Protein AF-A0A351CBN5-F1 (afdb_monomer)

Mean predicted aligned error: 6.29 Å

Radius of gyration: 19.73 Å; Cα contacts (8 Å, |Δi|>4): 113; chains: 1; bounding box: 43×35×58 Å

Solvent-accessible surface area (backbone atoms only — not comparable to full-atom values): 10167 Å² total; per-residue (Å²): 125,79,79,81,79,50,76,64,53,50,52,46,44,42,63,70,46,48,61,46,40,46,62,59,42,45,50,39,29,22,48,43,27,25,54,50,36,37,72,76,47,45,80,81,26,72,77,47,38,57,66,49,44,49,50,52,35,51,54,52,31,54,54,23,53,68,73,64,49,70,89,62,74,55,48,30,69,60,53,50,48,44,42,75,76,66,44,88,57,70,61,58,60,51,52,54,50,48,50,52,49,49,39,43,69,78,42,45,84,54,33,55,60,64,59,64,68,54,58,67,67,58,56,51,52,50,48,52,50,52,52,48,60,60,56,54,55,61,74,74,49,88,44,74,68,56,45,50,36,54,52,49,23,51,53,38,29,76,76,68,38,58,43,60,11,50,56,51,30,52,54,52,48,52,53,67,67,36,86,89,53,89,122

Structure (mmCIF, N/CA/C/O backbone):
data_AF-A0A351CBN5-F1
#
_entry.id   AF-A0A351CBN5-F1
#
loop_
_atom_site.group_PDB
_atom_site.id
_atom_site.type_symbol
_atom_site.label_atom_id
_atom_site.label_alt_id
_atom_site.label_comp_id
_atom_site.label_asym_id
_atom_site.label_entity_id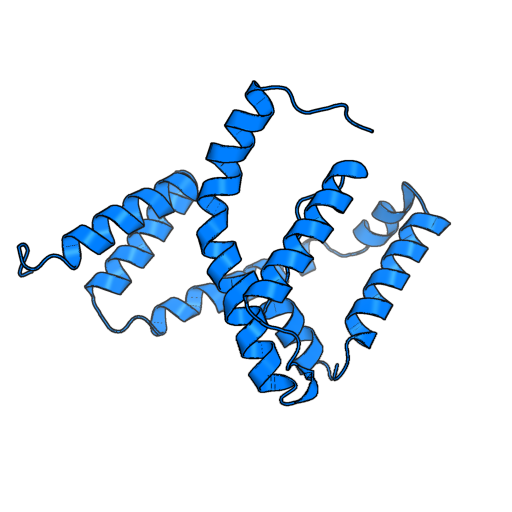
_atom_site.label_seq_id
_atom_site.pdbx_PDB_ins_code
_atom_site.Cartn_x
_atom_site.Cartn_y
_atom_site.Cartn_z
_atom_site.occupancy
_atom_site.B_iso_or_equiv
_atom_site.auth_seq_id
_atom_site.auth_comp_id
_atom_site.auth_asym_id
_atom_site.auth_atom_id
_atom_site.pdbx_PDB_model_num
ATOM 1 N N . PRO A 1 1 ? 20.581 -11.612 -4.998 1.00 57.03 1 PRO A N 1
ATOM 2 C CA . PRO A 1 1 ? 21.282 -10.508 -5.708 1.00 57.03 1 PRO A CA 1
ATOM 3 C C . PRO A 1 1 ? 21.856 -9.390 -4.810 1.00 57.03 1 PRO A C 1
ATOM 5 O O . PRO A 1 1 ? 22.691 -8.644 -5.300 1.00 57.03 1 PRO A O 1
ATOM 8 N N . PHE A 1 2 ? 21.485 -9.290 -3.522 1.00 72.50 2 PHE A N 1
ATOM 9 C CA . PHE A 1 2 ? 21.955 -8.205 -2.633 1.00 72.50 2 PHE A CA 1
ATOM 10 C C . PHE A 1 2 ? 22.553 -8.681 -1.291 1.00 72.50 2 PHE A C 1
ATOM 12 O O . PHE A 1 2 ? 22.773 -7.878 -0.394 1.00 72.50 2 PHE A O 1
ATOM 19 N N . GLY A 1 3 ? 22.840 -9.982 -1.153 1.00 81.38 3 GLY A N 1
ATOM 20 C CA . GLY A 1 3 ? 23.253 -10.582 0.123 1.00 81.38 3 GLY A CA 1
ATOM 21 C C . GLY A 1 3 ? 22.091 -10.751 1.110 1.00 81.38 3 GLY A C 1
ATOM 22 O O . GLY A 1 3 ? 20.942 -10.453 0.785 1.00 81.38 3 GLY A O 1
ATOM 23 N N . LEU A 1 4 ? 22.387 -11.285 2.297 1.00 85.50 4 LEU A N 1
ATOM 24 C CA . LEU A 1 4 ? 21.437 -11.317 3.411 1.00 85.50 4 LEU A CA 1
ATOM 25 C C . LEU A 1 4 ? 21.556 -10.021 4.226 1.00 85.50 4 LEU A C 1
ATOM 27 O O . LEU A 1 4 ? 22.675 -9.528 4.388 1.00 85.50 4 LEU A O 1
ATOM 31 N N . PRO A 1 5 ? 20.438 -9.482 4.748 1.00 85.69 5 PRO A N 1
ATOM 32 C CA . PRO A 1 5 ? 20.469 -8.288 5.583 1.00 85.69 5 PRO A CA 1
ATOM 33 C C . PRO A 1 5 ? 21.308 -8.535 6.838 1.00 85.69 5 PRO A C 1
ATOM 35 O O . PRO A 1 5 ? 21.261 -9.615 7.434 1.00 85.69 5 PRO A O 1
ATOM 38 N N . THR A 1 6 ? 22.062 -7.522 7.259 1.00 91.44 6 THR A N 1
ATOM 39 C CA . THR A 1 6 ? 22.768 -7.568 8.541 1.00 91.44 6 THR A CA 1
ATOM 40 C C . THR A 1 6 ? 21.773 -7.468 9.702 1.00 91.44 6 THR A C 1
ATOM 42 O O . THR A 1 6 ? 20.620 -7.062 9.533 1.00 91.44 6 THR A O 1
ATOM 45 N N . GLY A 1 7 ? 22.207 -7.799 10.923 1.00 91.75 7 GLY A N 1
ATOM 46 C CA . GLY A 1 7 ? 21.360 -7.627 12.113 1.00 91.75 7 GLY A CA 1
ATOM 47 C C . GLY A 1 7 ? 20.906 -6.174 12.324 1.00 91.75 7 GLY A C 1
ATOM 48 O O . GLY A 1 7 ? 19.793 -5.935 12.800 1.00 91.75 7 GLY A O 1
ATOM 49 N N . ALA A 1 8 ? 21.731 -5.204 11.917 1.00 90.25 8 ALA A N 1
ATOM 50 C CA . ALA A 1 8 ? 21.386 -3.787 11.954 1.00 90.25 8 ALA A CA 1
ATOM 51 C C . ALA A 1 8 ? 20.277 -3.450 10.944 1.00 90.25 8 ALA A C 1
ATOM 53 O O . ALA A 1 8 ? 19.294 -2.814 11.323 1.00 90.25 8 ALA A O 1
ATOM 54 N N . ASP A 1 9 ? 20.386 -3.947 9.707 1.00 89.12 9 ASP A N 1
ATOM 55 C CA . ASP A 1 9 ? 19.366 -3.747 8.667 1.00 89.12 9 ASP A CA 1
ATOM 56 C C . ASP A 1 9 ? 18.022 -4.340 9.089 1.00 89.12 9 ASP A C 1
ATOM 58 O O . ASP A 1 9 ? 16.979 -3.705 8.936 1.00 89.12 9 ASP A O 1
ATOM 62 N N . PHE A 1 10 ? 18.044 -5.542 9.674 1.00 88.44 10 PHE A N 1
ATOM 63 C CA . PHE A 1 10 ? 16.839 -6.204 10.165 1.00 88.44 10 PHE A CA 1
ATOM 64 C C . PHE A 1 10 ? 16.167 -5.403 11.285 1.00 88.44 10 PHE A C 1
ATOM 66 O O . PHE A 1 10 ? 14.958 -5.174 11.249 1.00 88.44 10 PHE A O 1
ATOM 73 N N . THR A 1 11 ? 16.953 -4.937 12.259 1.00 89.00 11 THR A N 1
ATOM 74 C CA . THR A 1 11 ? 16.445 -4.139 13.383 1.00 89.00 11 THR A CA 1
ATOM 75 C C . THR A 1 11 ? 15.847 -2.826 12.885 1.00 89.00 11 THR A C 1
ATOM 77 O O . THR A 1 11 ? 14.725 -2.475 13.249 1.00 89.00 11 THR A O 1
ATOM 80 N N . PHE A 1 12 ? 16.555 -2.124 11.999 1.00 88.38 12 PHE A N 1
ATOM 81 C CA . PHE A 1 12 ? 16.064 -0.885 11.410 1.00 88.38 12 PHE A CA 1
ATOM 82 C C . PHE A 1 12 ? 14.775 -1.109 10.613 1.00 88.38 12 PHE A C 1
ATOM 84 O O . PHE A 1 12 ? 13.779 -0.441 10.876 1.00 88.38 12 PHE A O 1
ATOM 91 N N . ALA A 1 13 ? 14.747 -2.079 9.694 1.00 87.62 13 ALA A N 1
ATOM 92 C CA . ALA A 1 13 ? 13.565 -2.368 8.886 1.00 87.62 13 ALA A CA 1
ATOM 93 C C . ALA A 1 13 ? 12.357 -2.762 9.750 1.00 87.62 13 ALA A C 1
ATOM 95 O O . ALA A 1 13 ? 11.234 -2.336 9.477 1.00 87.62 13 ALA A O 1
ATOM 96 N N . PHE A 1 14 ? 12.570 -3.525 10.823 1.00 86.62 14 PHE A N 1
ATOM 97 C CA . PHE A 1 14 ? 11.496 -3.917 11.728 1.00 86.62 14 PHE A CA 1
ATOM 98 C C . PHE A 1 14 ? 10.863 -2.709 12.437 1.00 86.62 14 PHE A C 1
ATOM 100 O O . PHE A 1 14 ? 9.642 -2.535 12.390 1.00 86.62 14 PHE A O 1
ATOM 107 N N . PHE A 1 15 ? 11.678 -1.852 13.058 1.00 84.38 15 PHE A N 1
ATOM 108 C CA . PHE A 1 15 ? 11.175 -0.724 13.847 1.00 84.38 15 PHE A CA 1
ATOM 109 C C . PHE A 1 15 ? 10.756 0.481 13.001 1.00 84.38 15 PHE A C 1
ATOM 111 O O . PHE A 1 15 ? 9.761 1.129 13.322 1.00 84.38 15 PHE A O 1
ATOM 118 N N . ALA A 1 16 ? 11.484 0.782 11.926 1.00 82.81 16 ALA A N 1
ATOM 119 C CA . ALA A 1 16 ? 11.231 1.956 11.097 1.00 82.81 16 ALA A CA 1
ATOM 120 C C . ALA A 1 16 ? 10.180 1.712 10.006 1.00 82.81 16 ALA A C 1
ATOM 122 O O . ALA A 1 16 ? 9.503 2.658 9.610 1.00 82.81 16 ALA A O 1
ATOM 123 N N . LEU A 1 17 ? 10.035 0.472 9.515 1.00 84.00 17 LEU A N 1
ATOM 124 C CA . LEU A 1 17 ? 9.156 0.159 8.380 1.00 84.00 17 LEU A CA 1
ATOM 125 C C . LEU A 1 17 ? 8.037 -0.812 8.758 1.00 84.00 17 LEU A C 1
ATOM 127 O O . LEU A 1 17 ? 6.870 -0.488 8.568 1.00 84.00 17 LEU A O 1
ATOM 131 N N . ALA A 1 18 ? 8.359 -1.984 9.313 1.00 86.56 18 ALA A N 1
ATOM 132 C CA . ALA A 1 18 ? 7.361 -3.033 9.523 1.00 86.56 18 ALA A CA 1
ATOM 133 C C . ALA A 1 18 ? 6.315 -2.635 10.572 1.00 86.56 18 ALA A C 1
ATOM 135 O O . ALA A 1 18 ? 5.124 -2.630 10.263 1.00 86.56 18 ALA A O 1
ATOM 136 N N . LEU A 1 19 ? 6.748 -2.262 11.783 1.00 83.31 19 LEU A N 1
ATOM 137 C CA . LEU A 1 19 ? 5.848 -1.883 12.880 1.00 83.31 19 LEU A CA 1
ATOM 138 C C . LEU A 1 19 ? 4.882 -0.743 12.503 1.00 83.31 19 LEU A C 1
ATOM 140 O O . LEU A 1 19 ? 3.679 -0.911 12.713 1.00 83.31 19 LEU A O 1
ATOM 144 N N . PRO A 1 20 ? 5.342 0.374 11.906 1.00 80.06 20 PRO A N 1
ATOM 145 C CA . PRO A 1 20 ? 4.454 1.463 11.491 1.00 80.06 20 PRO A CA 1
ATOM 146 C C . PRO A 1 20 ? 3.488 1.072 10.373 1.00 80.06 20 PRO A C 1
ATOM 148 O O . PRO A 1 20 ? 2.397 1.625 10.286 1.00 80.06 20 PRO A O 1
ATOM 151 N N . GLN A 1 21 ? 3.873 0.121 9.519 1.00 86.75 21 GLN A N 1
ATOM 152 C CA . GLN A 1 21 ? 3.098 -0.286 8.349 1.00 86.75 21 GLN A CA 1
ATOM 153 C C . GLN A 1 21 ? 2.042 -1.359 8.664 1.00 86.75 21 GLN A C 1
ATOM 155 O O . GLN A 1 21 ? 1.111 -1.542 7.872 1.00 86.75 21 GLN A O 1
ATOM 160 N N . LEU A 1 22 ? 2.130 -2.043 9.815 1.00 86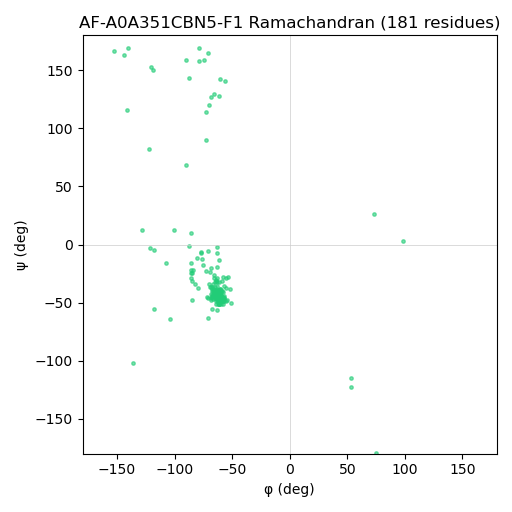.00 22 LEU A N 1
ATOM 161 C CA . LEU A 1 22 ? 1.140 -3.042 10.251 1.00 86.00 22 LEU A CA 1
ATOM 162 C C . LEU A 1 22 ? -0.309 -2.528 10.209 1.00 86.00 22 LEU A C 1
ATOM 164 O O . LEU A 1 22 ? -1.144 -3.198 9.602 1.00 86.00 22 LEU A O 1
ATOM 168 N N . PRO A 1 23 ? -0.648 -1.358 10.780 1.00 82.75 23 PRO A N 1
ATOM 169 C CA . PRO A 1 23 ? -2.031 -0.891 10.864 1.00 82.75 23 PRO A CA 1
ATOM 170 C C . PRO A 1 23 ? -2.594 -0.569 9.483 1.00 82.75 23 PRO A C 1
ATOM 172 O O . PRO A 1 23 ? -3.704 -0.979 9.152 1.00 82.75 23 PRO A O 1
ATOM 175 N N . MET A 1 24 ? -1.795 0.107 8.651 1.00 84.81 24 MET A N 1
ATOM 176 C CA . MET A 1 24 ? -2.167 0.436 7.276 1.00 84.81 24 MET A CA 1
ATOM 177 C C . MET A 1 24 ? -2.376 -0.835 6.445 1.00 84.81 24 MET A C 1
ATOM 179 O O . MET A 1 24 ? -3.348 -0.938 5.701 1.00 84.81 24 MET A O 1
ATOM 183 N N . THR A 1 25 ? -1.493 -1.822 6.600 1.00 91.00 25 THR A N 1
ATOM 184 C CA . THR A 1 25 ? -1.579 -3.096 5.876 1.00 91.00 25 THR A CA 1
ATOM 185 C C . THR A 1 25 ? -2.792 -3.905 6.318 1.00 91.00 25 THR A C 1
ATOM 187 O O . THR A 1 25 ? -3.539 -4.391 5.475 1.00 91.00 25 THR A O 1
ATOM 190 N N . ILE A 1 26 ? -3.046 -4.016 7.622 1.00 91.69 26 ILE A N 1
ATOM 191 C CA . ILE A 1 26 ? -4.218 -4.732 8.136 1.00 91.69 26 ILE A CA 1
ATOM 192 C C . ILE A 1 26 ? -5.504 -4.047 7.660 1.00 91.69 26 ILE A C 1
ATOM 194 O O . ILE A 1 26 ? -6.380 -4.714 7.116 1.00 91.69 26 ILE A O 1
ATOM 198 N N . GLY A 1 27 ? -5.603 -2.724 7.799 1.00 88.94 27 GLY A N 1
ATOM 199 C CA . GLY A 1 27 ? -6.792 -1.975 7.397 1.00 88.94 27 GLY A CA 1
ATOM 200 C C . GLY A 1 27 ? -7.066 -2.052 5.895 1.00 88.94 27 GLY A C 1
ATOM 201 O O . GLY A 1 27 ? -8.137 -2.489 5.485 1.00 88.94 27 GLY A O 1
ATOM 202 N N . ASN A 1 28 ? -6.095 -1.663 5.065 1.00 90.75 28 ASN A N 1
ATOM 203 C CA . ASN A 1 28 ? -6.290 -1.540 3.618 1.00 90.75 28 ASN A CA 1
ATOM 204 C C . ASN A 1 28 ? -6.096 -2.866 2.864 1.00 90.75 28 ASN A C 1
ATOM 206 O O . ASN A 1 28 ? -6.905 -3.230 2.012 1.00 90.75 28 ASN A O 1
ATOM 210 N N . ALA A 1 29 ? -5.012 -3.591 3.147 1.00 92.88 29 ALA A N 1
ATOM 211 C CA . ALA A 1 29 ? -4.627 -4.762 2.362 1.00 92.88 29 ALA A CA 1
ATOM 212 C C . ALA A 1 29 ? -5.315 -6.051 2.822 1.00 92.88 29 ALA A C 1
ATOM 214 O O . ALA A 1 29 ? -5.443 -6.970 2.018 1.00 92.88 29 ALA A O 1
ATOM 215 N N . VAL A 1 30 ? -5.746 -6.138 4.087 1.00 95.69 30 VAL A N 1
ATOM 216 C CA . VAL A 1 30 ? -6.394 -7.342 4.635 1.00 95.69 30 VAL A CA 1
ATOM 217 C C . VAL A 1 30 ? -7.901 -7.155 4.771 1.00 95.69 30 VAL A C 1
ATOM 219 O O . VAL A 1 30 ? -8.641 -7.852 4.084 1.00 95.69 30 VAL A O 1
ATOM 222 N N . ILE A 1 31 ? -8.351 -6.232 5.627 1.00 94.50 31 ILE A N 1
ATOM 223 C CA . ILE A 1 31 ? -9.774 -6.064 5.958 1.00 94.50 31 ILE A CA 1
ATOM 224 C C . ILE A 1 31 ? -10.524 -5.475 4.765 1.00 94.50 31 ILE A C 1
ATOM 226 O O . ILE A 1 31 ? -11.336 -6.167 4.158 1.00 94.50 31 ILE A O 1
ATOM 230 N N . ALA A 1 32 ? -10.184 -4.248 4.354 1.00 93.06 32 ALA A N 1
ATOM 231 C CA . ALA A 1 32 ? -10.888 -3.570 3.267 1.00 93.06 32 ALA A CA 1
ATOM 232 C C . ALA A 1 32 ? -10.819 -4.359 1.955 1.00 93.06 32 ALA A C 1
ATOM 234 O O . ALA A 1 32 ? -11.805 -4.446 1.235 1.00 93.06 32 ALA A O 1
ATOM 235 N N . ASN A 1 33 ? -9.677 -4.978 1.643 1.00 94.94 33 ASN A N 1
ATOM 236 C CA . ASN A 1 33 ? -9.546 -5.763 0.420 1.00 94.94 33 ASN A CA 1
ATOM 237 C C . ASN A 1 33 ? -10.436 -7.019 0.424 1.00 94.94 33 ASN A C 1
ATOM 239 O O . ASN A 1 33 ? -11.026 -7.342 -0.607 1.00 94.94 33 ASN A O 1
ATOM 243 N N . ALA A 1 34 ? -10.532 -7.731 1.551 1.00 95.56 34 ALA A N 1
ATOM 244 C CA . ALA A 1 34 ? -11.392 -8.908 1.663 1.00 95.56 34 ALA A CA 1
ATOM 245 C C . ALA A 1 34 ? -12.878 -8.525 1.663 1.00 95.56 34 ALA A C 1
ATOM 247 O O . ALA A 1 34 ? -13.647 -9.094 0.890 1.00 95.56 34 ALA A O 1
ATOM 248 N N . ASP A 1 35 ? -13.260 -7.513 2.441 1.00 95.06 35 ASP A N 1
ATOM 249 C CA . ASP A 1 35 ? -14.645 -7.042 2.525 1.00 95.06 35 ASP A CA 1
ATOM 250 C C . ASP A 1 35 ? -15.133 -6.526 1.168 1.00 95.06 35 ASP A C 1
ATOM 252 O O . ASP A 1 35 ? -16.187 -6.933 0.684 1.00 95.06 35 ASP A O 1
ATOM 256 N N . LEU A 1 36 ? -14.313 -5.721 0.487 1.00 93.69 36 LEU A N 1
ATOM 257 C CA . LEU A 1 36 ? -14.639 -5.201 -0.836 1.00 93.69 36 LEU A CA 1
ATOM 258 C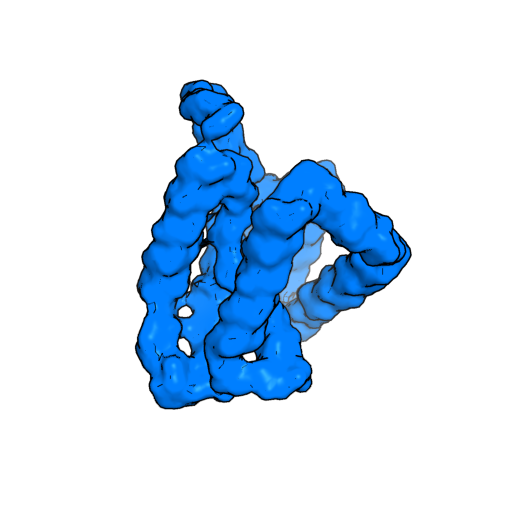 C . LEU A 1 36 ? -14.699 -6.310 -1.892 1.00 93.69 36 LEU A C 1
ATOM 260 O O . LEU A 1 36 ? -15.516 -6.264 -2.810 1.00 93.69 36 LEU A O 1
ATOM 264 N N . SER A 1 37 ? -13.865 -7.345 -1.755 1.00 94.75 37 SER A N 1
ATOM 265 C CA . SER A 1 37 ? -13.956 -8.519 -2.624 1.00 94.75 37 SER A CA 1
ATOM 266 C C . SER A 1 37 ? -15.277 -9.263 -2.416 1.00 94.75 37 SER A C 1
ATOM 268 O O . SER A 1 37 ? -15.878 -9.730 -3.385 1.00 94.75 37 SER A O 1
ATOM 270 N N . HIS A 1 38 ? -15.753 -9.376 -1.176 1.00 95.25 38 HIS A N 1
ATOM 271 C CA . HIS A 1 38 ? -17.060 -9.958 -0.868 1.00 95.25 38 HIS A CA 1
ATOM 272 C C . HIS A 1 38 ? -18.215 -9.116 -1.408 1.00 95.25 38 HIS A C 1
ATOM 274 O O . HIS A 1 38 ? -19.129 -9.672 -2.013 1.00 95.25 38 HIS A O 1
ATOM 280 N N . GLU A 1 39 ? -18.139 -7.795 -1.276 1.00 94.50 39 GLU A N 1
ATOM 281 C CA . GLU A 1 39 ? -19.151 -6.877 -1.799 1.00 94.50 39 GLU A CA 1
ATOM 282 C C . GLU A 1 39 ? -19.249 -6.928 -3.333 1.00 94.50 39 GLU A C 1
ATOM 284 O O . GLU A 1 39 ? -20.341 -7.012 -3.889 1.00 94.50 39 GLU A O 1
ATOM 289 N N . TYR A 1 40 ? -18.113 -6.920 -4.034 1.00 94.00 40 TYR A N 1
ATOM 290 C CA . TYR A 1 40 ? -18.087 -6.810 -5.496 1.00 94.00 40 TYR A CA 1
ATOM 291 C C . TYR A 1 40 ? -18.254 -8.127 -6.252 1.00 94.00 40 TYR A C 1
ATOM 293 O O . TYR A 1 40 ? -18.784 -8.116 -7.368 1.00 94.00 40 TYR A O 1
ATOM 301 N N . PHE A 1 41 ? -17.790 -9.241 -5.680 1.00 94.00 41 PHE A N 1
ATOM 302 C CA . PHE A 1 41 ? -17.756 -10.544 -6.356 1.00 94.00 41 PHE A CA 1
ATOM 303 C C . PHE A 1 41 ? -18.615 -11.619 -5.670 1.00 94.00 41 PHE A C 1
ATOM 305 O O . PHE A 1 41 ? -18.756 -12.716 -6.206 1.00 94.00 41 PHE A O 1
ATOM 312 N N . GLY A 1 42 ? -19.217 -11.330 -4.510 1.00 92.31 42 GLY A N 1
ATOM 313 C CA . GLY A 1 42 ? -20.186 -12.205 -3.848 1.00 92.31 42 GLY A CA 1
ATOM 314 C C . GLY A 1 42 ? -19.683 -13.636 -3.628 1.00 92.31 42 GLY A C 1
ATOM 315 O O . GLY A 1 42 ? -18.747 -13.885 -2.870 1.00 92.31 42 GLY A O 1
ATOM 316 N N . THR A 1 43 ? -20.324 -14.606 -4.283 1.00 90.31 43 THR A N 1
ATOM 317 C CA . THR A 1 43 ? -19.965 -16.028 -4.168 1.00 90.31 43 THR A CA 1
ATOM 318 C C . THR A 1 43 ? -18.585 -16.355 -4.738 1.00 90.31 43 THR A C 1
ATOM 320 O O . THR A 1 43 ? -17.943 -17.292 -4.263 1.00 90.31 43 THR A O 1
ATOM 323 N N . ASP A 1 44 ? -18.087 -15.577 -5.699 1.00 90.25 44 ASP A N 1
ATOM 324 C CA . ASP A 1 44 ? -16.803 -15.848 -6.356 1.00 90.25 44 ASP A CA 1
ATOM 325 C C . ASP A 1 44 ? -15.602 -15.496 -5.461 1.00 90.25 44 ASP A C 1
ATOM 327 O O . ASP A 1 44 ? -14.489 -15.986 -5.670 1.00 90.25 44 ASP A O 1
ATOM 331 N N . SER A 1 45 ? -15.818 -14.698 -4.412 1.00 92.19 45 SER A N 1
ATOM 332 C CA . SER A 1 45 ? -14.795 -14.275 -3.451 1.00 92.19 45 SER A CA 1
ATOM 333 C C . SER A 1 45 ? -14.811 -15.053 -2.137 1.00 92.19 45 SER A C 1
ATOM 335 O O . SER A 1 45 ? -14.086 -14.695 -1.216 1.00 92.19 45 SER A O 1
ATOM 337 N N . GLN A 1 46 ? -15.528 -16.181 -2.038 1.00 91.44 46 GLN A N 1
ATOM 338 C CA . GLN A 1 46 ? -15.555 -17.019 -0.821 1.00 91.44 46 GLN A CA 1
ATOM 339 C C . GLN A 1 46 ? -14.165 -17.443 -0.312 1.00 91.44 46 GLN A C 1
ATOM 341 O O . GLN A 1 46 ? -13.974 -17.668 0.881 1.00 91.44 46 GLN A O 1
ATOM 346 N N . LYS A 1 47 ? -13.172 -17.544 -1.205 1.00 92.56 47 LYS A N 1
ATOM 347 C CA . LYS A 1 47 ? -11.786 -17.885 -0.843 1.00 92.56 47 LYS A CA 1
ATOM 348 C C . LYS A 1 47 ? -10.988 -16.694 -0.296 1.00 92.56 47 LYS A C 1
ATOM 350 O O . LYS A 1 47 ? -9.888 -16.904 0.216 1.00 92.56 47 LYS A O 1
ATOM 355 N N . VAL A 1 48 ? -11.495 -15.466 -0.408 1.00 93.81 48 VAL A N 1
ATOM 356 C CA . VAL A 1 48 ? -10.828 -14.211 -0.021 1.00 93.81 48 VAL A CA 1
ATOM 357 C C . VAL A 1 48 ? -11.158 -13.874 1.435 1.00 93.81 48 VAL A C 1
ATOM 359 O O . VAL A 1 48 ? -11.847 -12.918 1.747 1.00 93.81 48 VAL A O 1
ATOM 362 N N . THR A 1 49 ? -10.647 -14.689 2.350 1.00 95.94 49 THR A N 1
ATOM 363 C CA . THR A 1 49 ? -10.778 -14.474 3.798 1.00 95.94 49 THR A CA 1
ATOM 364 C C . THR A 1 49 ? -9.613 -13.641 4.326 1.00 95.94 49 THR A C 1
ATOM 366 O O . THR A 1 49 ? -8.521 -13.667 3.754 1.00 95.94 49 THR A O 1
ATOM 369 N N . TYR A 1 50 ? -9.769 -12.995 5.484 1.00 96.12 50 TYR A N 1
ATOM 370 C CA . TYR A 1 50 ? -8.663 -12.268 6.130 1.00 96.12 50 TYR A CA 1
ATOM 371 C C . TYR A 1 50 ? -7.403 -13.135 6.292 1.00 96.12 50 TYR A C 1
ATOM 373 O O . TYR A 1 50 ? -6.279 -12.680 6.059 1.00 96.12 50 TYR A O 1
ATOM 381 N N . ARG A 1 51 ? -7.582 -14.423 6.619 1.00 96.50 51 ARG A N 1
ATOM 382 C CA . ARG A 1 51 ? -6.479 -15.380 6.759 1.00 96.50 51 ARG A CA 1
ATOM 383 C C . ARG A 1 51 ? -5.808 -15.682 5.422 1.00 96.50 51 ARG A C 1
ATOM 385 O O . ARG A 1 51 ? -4.582 -15.652 5.350 1.00 96.50 51 ARG A O 1
ATOM 392 N N . SER A 1 52 ? -6.572 -15.977 4.372 1.00 96.06 52 SER A N 1
ATOM 393 C CA . SER A 1 52 ? -5.998 -16.318 3.064 1.00 96.06 52 SER A CA 1
ATOM 394 C C . SER A 1 52 ? -5.323 -15.116 2.397 1.00 96.06 52 SER A C 1
ATOM 396 O O . SER A 1 52 ? -4.251 -15.275 1.812 1.00 96.06 52 SER A O 1
ATOM 398 N N . VAL A 1 53 ? -5.868 -13.906 2.552 1.00 95.88 53 VAL A N 1
ATOM 399 C CA . VAL A 1 53 ? -5.233 -12.660 2.085 1.00 95.88 53 VAL A CA 1
ATOM 400 C C . VAL A 1 53 ? -3.913 -12.408 2.820 1.00 95.88 53 VAL A C 1
ATOM 402 O O . VAL A 1 53 ? -2.901 -12.104 2.190 1.00 95.88 53 VAL A O 1
ATOM 405 N N . THR A 1 54 ? -3.874 -12.624 4.137 1.00 95.81 54 THR A N 1
ATOM 406 C CA . THR A 1 54 ? -2.635 -12.476 4.920 1.00 95.81 54 THR A CA 1
ATOM 407 C C . THR A 1 54 ? -1.576 -13.507 4.516 1.00 95.81 54 THR A C 1
ATOM 409 O O . THR A 1 54 ? -0.422 -13.149 4.290 1.00 95.81 54 THR A O 1
ATOM 412 N N . ILE A 1 55 ? -1.960 -14.782 4.377 1.00 96.56 55 ILE A N 1
ATOM 413 C CA . ILE A 1 55 ? -1.035 -15.859 3.985 1.00 96.56 55 ILE A CA 1
ATOM 414 C C . ILE A 1 55 ? -0.501 -15.633 2.567 1.00 96.56 55 ILE A C 1
ATOM 416 O O . ILE A 1 55 ? 0.703 -15.733 2.347 1.00 96.56 55 ILE A O 1
ATOM 420 N N . SER A 1 56 ? -1.369 -15.308 1.607 1.00 95.75 56 SER A N 1
ATOM 421 C CA . SER A 1 56 ? -0.949 -15.058 0.221 1.00 95.75 56 SER A CA 1
ATOM 422 C C . SER A 1 56 ? 0.019 -13.879 0.123 1.00 95.75 56 SER A C 1
ATOM 424 O O . SER A 1 56 ? 1.036 -13.978 -0.559 1.00 95.75 56 SER A O 1
ATOM 426 N N . MET A 1 57 ? -0.231 -12.800 0.868 1.00 95.25 57 MET A N 1
ATOM 427 C CA . MET A 1 57 ? 0.676 -11.658 0.948 1.00 95.25 57 MET A CA 1
ATOM 428 C C . MET A 1 57 ? 2.017 -12.025 1.599 1.00 95.25 57 MET A C 1
ATOM 430 O O . MET A 1 57 ? 3.061 -11.604 1.105 1.00 95.25 57 MET A O 1
ATOM 434 N N . ALA A 1 58 ? 2.019 -12.829 2.667 1.00 94.88 58 ALA A N 1
ATOM 435 C CA . ALA A 1 58 ? 3.254 -13.296 3.297 1.00 94.88 58 ALA A CA 1
ATOM 436 C C . ALA A 1 58 ? 4.103 -14.137 2.329 1.00 94.88 58 ALA A C 1
ATOM 438 O O . ALA A 1 58 ? 5.303 -13.900 2.195 1.00 94.88 58 ALA A O 1
ATOM 439 N N . LEU A 1 59 ? 3.473 -15.063 1.597 1.00 96.88 59 LEU A N 1
ATOM 440 C CA . LEU A 1 59 ? 4.143 -15.870 0.574 1.00 96.88 59 LEU A CA 1
ATOM 441 C C . LEU A 1 59 ? 4.698 -15.000 -0.562 1.00 96.88 59 LEU A C 1
ATOM 443 O O . LEU A 1 59 ? 5.850 -15.173 -0.956 1.00 96.88 59 LEU A O 1
ATOM 447 N N . ALA A 1 60 ? 3.921 -14.031 -1.052 1.00 95.12 60 ALA A N 1
ATOM 448 C CA . ALA A 1 60 ? 4.363 -13.111 -2.098 1.00 95.12 60 ALA A CA 1
ATOM 449 C C . ALA A 1 60 ? 5.564 -12.257 -1.656 1.00 95.12 60 ALA A C 1
ATOM 451 O O . ALA A 1 60 ? 6.504 -12.076 -2.426 1.00 95.12 60 ALA A O 1
ATOM 452 N N . ASN A 1 61 ? 5.577 -11.777 -0.409 1.00 94.69 61 ASN A N 1
ATOM 453 C CA . ASN A 1 61 ? 6.708 -11.020 0.132 1.00 94.69 61 ASN A CA 1
ATOM 454 C C . ASN A 1 61 ? 7.951 -11.886 0.343 1.00 94.69 61 ASN A C 1
ATOM 456 O O . ASN A 1 61 ? 9.055 -11.415 0.085 1.00 94.69 61 ASN A O 1
ATOM 460 N N . LEU A 1 62 ? 7.793 -13.147 0.759 1.00 94.19 62 LEU A N 1
ATOM 461 C CA . LEU A 1 62 ? 8.918 -14.075 0.876 1.00 94.19 62 LEU A CA 1
ATOM 462 C C . LEU A 1 62 ? 9.567 -14.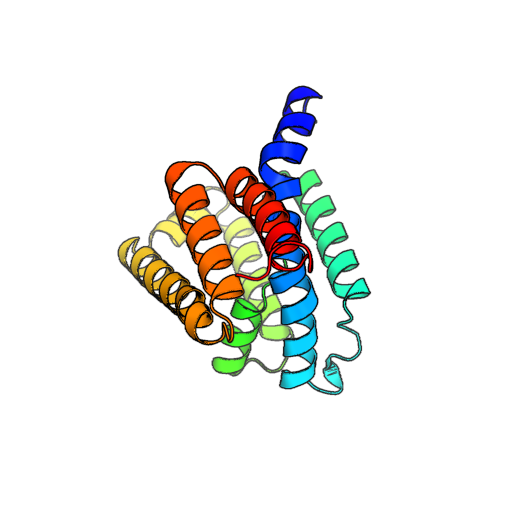326 -0.492 1.00 94.19 62 LEU A C 1
ATOM 464 O O . LEU A 1 62 ? 10.788 -14.282 -0.615 1.00 94.19 62 LEU A O 1
ATOM 468 N N . LEU A 1 63 ? 8.751 -14.530 -1.530 1.00 93.94 63 LEU A N 1
ATOM 469 C CA . LEU A 1 63 ? 9.239 -14.659 -2.903 1.00 93.94 63 LEU A CA 1
ATOM 470 C C . LEU A 1 63 ? 9.909 -13.367 -3.385 1.00 93.94 63 LEU A C 1
ATOM 472 O O . LEU A 1 63 ? 11.003 -13.432 -3.943 1.00 93.94 63 LEU A O 1
ATOM 476 N N . SER A 1 64 ? 9.294 -12.207 -3.122 1.00 93.38 64 SER A N 1
ATOM 477 C CA . SER A 1 64 ? 9.861 -10.893 -3.450 1.00 93.38 64 SER A CA 1
ATOM 478 C C . SER A 1 64 ? 11.238 -10.709 -2.805 1.00 93.38 64 SER A C 1
ATOM 480 O O . SER A 1 64 ? 12.197 -10.365 -3.490 1.00 93.38 64 SER A O 1
ATOM 482 N N . PHE A 1 65 ? 11.385 -11.055 -1.524 1.00 90.62 65 PHE A N 1
ATOM 483 C CA . PHE A 1 65 ? 12.663 -11.009 -0.813 1.00 90.62 65 PHE A CA 1
ATOM 484 C C . PHE A 1 65 ? 13.752 -11.853 -1.496 1.00 90.62 65 PHE A C 1
ATOM 486 O O . PHE A 1 65 ? 14.858 -11.358 -1.716 1.00 90.62 65 PHE A O 1
ATOM 493 N N . VAL A 1 66 ? 13.445 -13.094 -1.897 1.00 90.38 66 VAL A N 1
ATOM 494 C CA . VAL A 1 66 ? 14.417 -13.995 -2.551 1.00 90.38 66 VAL A CA 1
ATOM 495 C C . VAL A 1 66 ? 14.948 -13.405 -3.861 1.00 90.38 66 VAL A C 1
ATOM 497 O O . VAL A 1 66 ? 16.140 -13.520 -4.160 1.00 90.38 66 VAL A O 1
ATOM 500 N N . VAL A 1 67 ? 14.088 -12.736 -4.630 1.00 89.50 67 VAL A N 1
ATOM 501 C CA . VAL A 1 67 ? 14.473 -12.114 -5.908 1.00 89.50 67 VAL A CA 1
ATOM 502 C C . VAL A 1 67 ? 15.014 -10.687 -5.755 1.00 89.50 67 VAL A C 1
ATOM 504 O O . VAL A 1 67 ? 15.444 -10.096 -6.742 1.00 89.50 67 VAL A O 1
ATOM 507 N N . GLY A 1 68 ? 15.059 -10.141 -4.534 1.00 89.06 68 GLY A N 1
ATOM 508 C CA . GLY A 1 68 ? 15.478 -8.759 -4.266 1.00 89.06 68 GLY A CA 1
ATOM 509 C C . GLY A 1 68 ? 14.445 -7.705 -4.679 1.00 89.06 68 GLY A C 1
ATOM 510 O O . GLY A 1 68 ? 14.815 -6.582 -5.009 1.00 89.06 68 GLY A O 1
ATOM 511 N N . GLY A 1 69 ? 13.166 -8.078 -4.716 1.00 89.06 69 GLY A N 1
ATOM 512 C CA . GLY A 1 69 ? 12.044 -7.186 -4.980 1.00 89.06 69 GLY A CA 1
ATOM 513 C C . GLY A 1 69 ? 11.638 -6.352 -3.762 1.00 89.06 69 GLY A C 1
ATOM 514 O O . GLY A 1 69 ? 12.069 -6.582 -2.632 1.00 89.06 69 GLY A O 1
ATOM 515 N N . MET A 1 70 ? 10.781 -5.359 -4.005 1.00 90.56 70 MET A N 1
ATOM 516 C CA . MET A 1 70 ? 10.224 -4.502 -2.955 1.00 90.56 70 MET A CA 1
ATOM 517 C C . MET A 1 70 ? 9.080 -5.208 -2.204 1.00 90.56 70 MET A C 1
ATOM 519 O O . MET A 1 70 ? 8.468 -6.130 -2.755 1.00 90.56 70 MET A O 1
ATOM 523 N N . PRO A 1 71 ? 8.758 -4.790 -0.966 1.00 89.69 71 PRO A N 1
ATOM 524 C CA . PRO A 1 71 ? 7.589 -5.286 -0.250 1.00 89.69 71 PRO A CA 1
ATOM 525 C C . PRO A 1 71 ? 6.294 -5.069 -1.040 1.00 89.69 71 PRO A C 1
ATOM 527 O O . PRO A 1 71 ? 6.101 -4.029 -1.669 1.00 89.69 71 PRO A O 1
ATOM 530 N N . LEU A 1 72 ? 5.404 -6.058 -0.992 1.00 92.00 72 LEU A N 1
ATOM 531 C CA . LEU A 1 72 ? 4.156 -6.101 -1.749 1.00 92.00 72 LEU A CA 1
ATOM 532 C C . LEU A 1 72 ? 2.957 -6.204 -0.805 1.00 92.00 72 LEU A C 1
ATOM 534 O O . LEU A 1 72 ? 3.038 -6.785 0.276 1.00 92.00 72 LEU A O 1
ATOM 538 N N . CYS A 1 73 ? 1.808 -5.704 -1.236 1.00 94.50 73 CYS A N 1
ATOM 539 C CA . CYS A 1 73 ? 0.547 -5.882 -0.531 1.00 94.50 73 CYS A CA 1
ATOM 540 C C . CYS A 1 73 ? -0.605 -6.040 -1.523 1.00 94.50 73 CYS A C 1
ATOM 542 O O . CYS A 1 73 ? -0.484 -5.715 -2.705 1.00 94.50 73 CYS A O 1
ATOM 544 N N . HIS A 1 74 ? -1.731 -6.549 -1.032 1.00 92.00 74 HIS A N 1
ATOM 545 C CA . HIS A 1 74 ? -2.998 -6.355 -1.727 1.00 92.00 74 HIS A CA 1
ATOM 546 C C . HIS A 1 74 ? -3.469 -4.912 -1.510 1.00 92.00 74 HIS A C 1
ATOM 548 O O . HIS A 1 74 ? -3.057 -4.253 -0.557 1.00 92.00 74 HIS A O 1
ATOM 554 N N . GLY A 1 75 ? -4.343 -4.408 -2.375 1.00 87.19 75 GLY A N 1
ATOM 555 C CA . GLY A 1 75 ? -4.844 -3.044 -2.251 1.00 87.19 75 GLY A CA 1
ATOM 556 C C . GLY A 1 75 ? -6.315 -2.960 -2.605 1.00 87.19 75 GLY A C 1
ATOM 557 O O . GLY A 1 75 ? -6.669 -3.141 -3.771 1.00 87.19 75 GLY A O 1
ATOM 558 N N . ALA A 1 76 ? -7.147 -2.601 -1.623 1.00 90.00 76 ALA A N 1
ATOM 559 C CA . ALA A 1 76 ? -8.579 -2.404 -1.830 1.00 90.00 76 ALA A CA 1
ATOM 560 C C . ALA A 1 76 ? -8.852 -1.340 -2.904 1.00 90.00 76 ALA A C 1
ATOM 562 O O . ALA A 1 76 ? -9.680 -1.548 -3.783 1.00 90.00 76 ALA A O 1
ATOM 563 N N . GLY A 1 77 ? -8.092 -0.237 -2.909 1.00 87.69 77 GLY A N 1
ATOM 564 C CA . GLY A 1 77 ? -8.224 0.815 -3.925 1.00 87.69 77 GLY A CA 1
ATOM 565 C C . GLY A 1 77 ? -7.911 0.343 -5.351 1.00 87.69 77 GLY A C 1
ATOM 566 O O . GLY A 1 77 ? -8.619 0.704 -6.288 1.00 87.69 77 GLY A O 1
ATOM 567 N N . GLY A 1 78 ? -6.896 -0.512 -5.523 1.00 88.88 78 GLY A N 1
ATOM 568 C CA . GLY A 1 78 ? -6.572 -1.105 -6.826 1.00 88.88 78 GLY A CA 1
ATOM 569 C C . GLY A 1 78 ? -7.673 -2.051 -7.305 1.00 88.88 78 GLY A C 1
ATOM 570 O O . GLY A 1 78 ? -8.121 -1.958 -8.447 1.00 88.88 78 GLY A O 1
ATOM 571 N N . LEU A 1 79 ? -8.172 -2.905 -6.406 1.00 91.56 79 LEU A N 1
ATOM 572 C CA . LEU A 1 79 ? -9.320 -3.774 -6.666 1.00 91.56 79 LEU A CA 1
ATOM 573 C C . LEU A 1 79 ? -10.564 -2.959 -7.058 1.00 91.56 79 LEU A C 1
ATOM 575 O O . LEU A 1 79 ? -11.206 -3.270 -8.063 1.00 91.56 79 LEU A O 1
ATOM 579 N N . ALA A 1 80 ? -10.852 -1.877 -6.330 1.00 90.75 80 ALA A N 1
ATOM 580 C CA . ALA A 1 80 ? -11.952 -0.966 -6.625 1.00 90.75 80 ALA A CA 1
ATOM 581 C C . ALA A 1 80 ? -11.820 -0.312 -7.997 1.00 90.75 80 ALA A C 1
ATOM 583 O O . ALA A 1 80 ? -12.784 -0.280 -8.762 1.00 90.75 80 ALA A O 1
ATOM 584 N N . ALA A 1 81 ? -10.624 0.170 -8.336 1.00 89.94 81 ALA A N 1
ATOM 585 C CA . ALA A 1 81 ? -10.354 0.774 -9.631 1.00 89.94 81 ALA A CA 1
ATOM 586 C C . ALA A 1 81 ? -10.576 -0.237 -10.764 1.00 89.94 81 ALA A C 1
ATOM 588 O O . ALA A 1 81 ? -11.349 0.037 -11.683 1.00 89.94 81 ALA A O 1
ATOM 589 N N . HIS A 1 82 ? -9.979 -1.431 -10.678 1.00 92.75 82 HIS A N 1
ATOM 590 C CA . HIS A 1 82 ? -10.174 -2.478 -11.683 1.00 92.75 82 HIS A CA 1
ATOM 591 C C . HIS A 1 82 ? -11.655 -2.834 -11.844 1.00 92.75 82 HIS A C 1
ATOM 593 O O . HIS A 1 82 ? -12.151 -2.896 -12.971 1.00 92.75 82 HIS A O 1
ATOM 599 N N . TYR A 1 83 ? -12.386 -2.989 -10.738 1.00 92.44 83 TYR A N 1
ATOM 600 C CA . TYR A 1 83 ? -13.821 -3.251 -10.782 1.00 92.44 83 TYR A CA 1
ATOM 601 C C . TYR A 1 83 ? -14.602 -2.099 -11.434 1.00 92.44 83 TYR A C 1
ATOM 603 O O . TYR A 1 83 ? -15.460 -2.331 -12.293 1.00 92.44 83 TYR A O 1
ATOM 611 N N . ARG A 1 84 ? -14.279 -0.844 -11.100 1.00 89.94 84 ARG A N 1
ATOM 612 C CA . ARG A 1 84 ? -14.916 0.352 -11.671 1.00 89.94 84 ARG A CA 1
ATOM 613 C C . ARG A 1 84 ? -14.690 0.486 -13.178 1.00 89.94 84 ARG A C 1
ATOM 615 O O . ARG A 1 84 ? -15.586 0.979 -13.867 1.00 89.94 84 ARG A O 1
ATOM 622 N N . PHE A 1 85 ? -13.542 0.020 -13.671 1.00 92.69 85 PHE A N 1
ATOM 623 C CA . PHE A 1 85 ? -13.194 -0.058 -15.094 1.00 92.69 85 PHE A CA 1
ATOM 624 C C . PHE A 1 85 ? -13.686 -1.341 -15.789 1.00 92.69 85 PHE A C 1
ATOM 626 O O . PHE A 1 85 ? -13.348 -1.582 -16.943 1.00 92.69 85 PHE A O 1
ATOM 633 N N . GLY A 1 86 ? -14.523 -2.147 -15.126 1.00 92.88 86 GLY A N 1
ATOM 634 C CA . GLY A 1 86 ? -15.221 -3.278 -15.745 1.00 92.88 86 GLY A CA 1
ATOM 635 C C . GLY A 1 86 ? -14.577 -4.647 -15.524 1.00 92.88 86 GLY A C 1
ATOM 636 O O . GLY A 1 86 ? -15.104 -5.640 -16.022 1.00 92.88 86 GLY A O 1
ATOM 637 N N . ALA A 1 87 ? -13.490 -4.753 -14.753 1.00 93.75 87 ALA A N 1
ATOM 638 C CA . ALA A 1 87 ? -12.943 -6.057 -14.393 1.00 93.75 87 ALA A CA 1
ATOM 639 C C . ALA A 1 87 ? -13.933 -6.825 -13.503 1.00 93.75 87 ALA A C 1
ATOM 641 O O . ALA A 1 87 ? -14.433 -6.306 -12.503 1.00 93.75 87 ALA A O 1
ATOM 642 N N . ARG A 1 88 ? -14.227 -8.074 -13.872 1.00 93.06 88 ARG A N 1
ATOM 643 C CA . ARG A 1 88 ? -15.111 -8.976 -13.109 1.00 93.06 88 ARG A CA 1
ATOM 644 C C . ARG A 1 88 ? -14.430 -10.271 -12.679 1.00 93.06 88 ARG A C 1
ATOM 646 O O . ARG A 1 88 ? -15.019 -11.069 -11.970 1.00 93.06 88 ARG A O 1
ATOM 653 N N . THR A 1 89 ? -13.181 -10.466 -13.085 1.00 90.69 89 THR A N 1
ATOM 654 C CA . THR A 1 89 ? -12.391 -11.657 -12.775 1.00 90.69 89 THR A CA 1
ATOM 655 C C . THR A 1 89 ? -10.945 -11.265 -12.479 1.00 90.69 89 THR A C 1
ATOM 657 O O . THR A 1 89 ? -10.510 -10.147 -12.775 1.00 90.69 89 THR A O 1
ATOM 660 N N . ALA A 1 90 ? -10.160 -12.217 -11.971 1.00 88.81 90 ALA A N 1
ATOM 661 C CA . ALA A 1 90 ? -8.717 -12.057 -11.778 1.00 88.81 90 ALA A CA 1
ATOM 662 C C . ALA A 1 90 ? -7.929 -11.838 -13.090 1.00 88.81 90 ALA A C 1
ATOM 664 O O . ALA A 1 90 ? -6.737 -11.534 -13.041 1.00 88.81 90 ALA A O 1
ATOM 665 N N . GLY A 1 91 ? -8.577 -11.956 -14.258 1.00 92.56 91 GLY A N 1
ATOM 666 C CA . GLY A 1 91 ? -7.949 -11.767 -15.564 1.00 92.56 91 GLY A CA 1
ATOM 667 C C . GLY A 1 91 ? -7.290 -10.397 -15.726 1.00 92.56 91 GLY A C 1
ATOM 668 O O . GLY A 1 91 ? -6.212 -10.322 -16.302 1.00 92.56 91 GLY A O 1
ATOM 669 N N . SER A 1 92 ? -7.867 -9.331 -15.154 1.00 93.25 92 SER A N 1
ATOM 670 C CA . SER A 1 92 ? -7.252 -7.991 -15.172 1.00 93.25 92 SER A CA 1
ATOM 671 C C . SER A 1 92 ? -5.871 -7.993 -14.512 1.00 93.25 92 SER A C 1
ATOM 673 O O . SER A 1 92 ? -4.895 -7.539 -15.105 1.00 93.25 92 SER A O 1
ATOM 675 N N . ASN A 1 93 ? -5.769 -8.576 -13.316 1.00 92.19 93 ASN A N 1
ATOM 676 C CA . ASN A 1 93 ? -4.506 -8.649 -12.581 1.00 92.19 93 ASN A CA 1
ATOM 677 C C . ASN A 1 93 ? -3.491 -9.529 -13.319 1.00 92.19 93 ASN A C 1
ATOM 679 O O . ASN A 1 93 ? -2.312 -9.185 -13.386 1.00 92.19 93 ASN A O 1
ATOM 683 N N . LEU A 1 94 ? -3.951 -10.636 -13.912 1.00 94.62 94 LEU A N 1
ATOM 684 C CA . LEU A 1 94 ? -3.093 -11.528 -14.685 1.00 94.62 94 LEU A CA 1
ATOM 685 C C . LEU A 1 94 ? -2.551 -10.843 -15.947 1.00 94.62 94 LEU A C 1
ATOM 687 O O . LEU A 1 94 ? -1.360 -10.943 -16.217 1.00 94.62 94 LEU A O 1
ATOM 691 N N . MET A 1 95 ? -3.388 -10.111 -16.687 1.00 95.50 95 MET A N 1
ATOM 692 C CA . MET A 1 95 ? -2.965 -9.363 -17.875 1.00 95.50 95 MET A CA 1
ATOM 693 C C . MET A 1 95 ? -1.914 -8.304 -17.534 1.00 95.50 95 MET A C 1
ATOM 695 O O . MET A 1 95 ? -0.891 -8.226 -18.210 1.00 95.50 95 MET A O 1
ATOM 699 N N . VAL A 1 96 ? -2.123 -7.532 -16.461 1.00 92.88 96 VAL A N 1
ATOM 700 C CA . VAL A 1 96 ? -1.147 -6.532 -15.995 1.00 92.88 96 VAL A CA 1
ATOM 701 C C . VAL A 1 96 ? 0.168 -7.201 -15.581 1.00 92.88 96 VAL A C 1
ATOM 703 O O . VAL A 1 96 ? 1.240 -6.754 -15.986 1.00 92.88 96 VAL A O 1
ATOM 706 N N . GLY A 1 97 ? 0.101 -8.304 -14.830 1.00 93.88 97 GLY A N 1
ATOM 707 C CA . GLY A 1 97 ? 1.284 -9.067 -14.431 1.00 93.88 97 GLY A CA 1
ATOM 708 C C . GLY A 1 97 ? 2.062 -9.624 -15.627 1.00 93.88 97 GLY A C 1
ATOM 709 O O . GLY A 1 97 ? 3.277 -9.459 -15.697 1.00 93.88 97 GLY A O 1
ATOM 710 N N . ILE A 1 98 ? 1.369 -10.226 -16.599 1.00 96.50 98 ILE A N 1
ATOM 711 C CA . ILE A 1 98 ? 1.975 -10.736 -17.839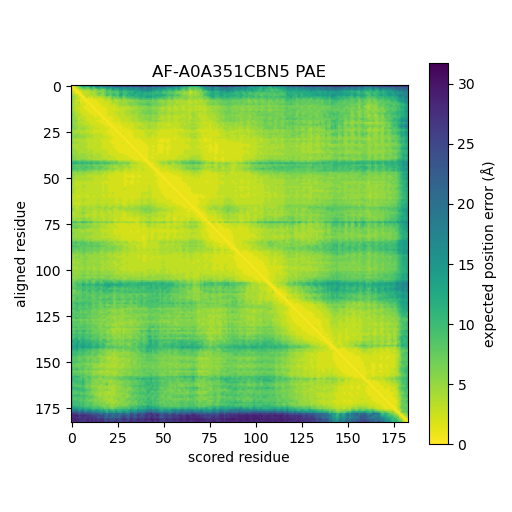 1.00 96.50 98 ILE A CA 1
ATOM 712 C C . ILE A 1 98 ? 2.625 -9.601 -18.629 1.00 96.50 98 ILE A C 1
ATOM 714 O O . ILE A 1 98 ? 3.736 -9.773 -19.120 1.00 96.50 98 ILE A O 1
ATOM 718 N N . LEU A 1 99 ? 1.975 -8.440 -18.726 1.00 94.38 99 LEU A N 1
ATOM 719 C CA . LEU A 1 99 ? 2.533 -7.282 -19.418 1.00 94.38 99 LEU A CA 1
ATOM 720 C C . LEU A 1 99 ? 3.841 -6.812 -18.765 1.00 94.38 99 LEU A C 1
ATOM 722 O O . LEU A 1 99 ? 4.818 -6.577 -19.472 1.00 94.38 99 LEU A O 1
ATOM 726 N N . PHE A 1 100 ? 3.894 -6.722 -17.433 1.00 92.25 100 PHE A N 1
ATOM 727 C CA . PHE A 1 100 ? 5.125 -6.351 -16.729 1.00 92.25 100 PHE A CA 1
ATOM 728 C C . PHE A 1 100 ? 6.219 -7.413 -16.842 1.00 92.25 100 PHE A C 1
ATOM 730 O O . PHE A 1 100 ? 7.384 -7.059 -17.023 1.00 92.25 100 PHE A O 1
ATOM 737 N N . LEU A 1 101 ? 5.865 -8.700 -16.800 1.00 92.94 101 LEU A N 1
ATOM 738 C CA . LEU A 1 101 ? 6.819 -9.784 -17.035 1.00 92.94 101 LEU A CA 1
ATOM 739 C C . LEU A 1 101 ? 7.368 -9.751 -18.464 1.00 92.94 101 LEU A C 1
ATOM 741 O O . LEU A 1 101 ? 8.572 -9.888 -18.649 1.00 92.94 101 LEU A O 1
ATOM 745 N N . ALA A 1 102 ? 6.517 -9.520 -19.464 1.00 94.31 102 ALA A N 1
ATOM 746 C CA . ALA A 1 102 ? 6.936 -9.368 -20.852 1.00 94.31 102 ALA A CA 1
ATOM 747 C C . ALA A 1 102 ? 7.861 -8.156 -21.015 1.00 94.31 102 ALA A C 1
ATOM 749 O O . ALA A 1 102 ? 8.915 -8.269 -21.636 1.00 94.31 102 ALA A O 1
ATOM 750 N N . LEU A 1 103 ? 7.519 -7.017 -20.405 1.00 92.88 103 LEU A N 1
ATOM 751 C CA . LEU A 1 103 ? 8.361 -5.823 -20.430 1.00 92.88 103 LEU A CA 1
ATOM 752 C C . LEU A 1 103 ? 9.743 -6.109 -19.824 1.00 92.88 103 LEU A C 1
ATOM 754 O O . LEU A 1 103 ? 10.758 -5.810 -20.447 1.00 92.88 103 LEU A O 1
ATOM 758 N N . ALA A 1 104 ? 9.789 -6.742 -18.651 1.00 90.88 104 ALA A N 1
ATOM 759 C CA . ALA A 1 104 ? 11.040 -7.120 -18.003 1.00 90.88 104 ALA A CA 1
ATOM 760 C C . ALA A 1 104 ? 11.845 -8.139 -18.831 1.00 90.88 104 ALA A C 1
ATOM 762 O O . ALA A 1 104 ? 13.062 -8.019 -18.925 1.00 90.88 104 ALA A O 1
ATOM 763 N N . PHE A 1 105 ? 11.185 -9.114 -19.460 1.00 93.56 105 PHE A N 1
ATOM 764 C CA . PHE A 1 105 ? 11.841 -10.157 -20.250 1.00 93.56 105 PHE A CA 1
ATOM 765 C C . PHE A 1 105 ? 12.414 -9.631 -21.573 1.00 93.56 105 PHE A C 1
ATOM 767 O O . PHE A 1 105 ? 13.555 -9.937 -21.906 1.00 93.56 105 PHE A O 1
ATOM 774 N N . PHE A 1 106 ? 11.651 -8.824 -22.319 1.00 94.06 106 PHE A N 1
ATOM 775 C CA . PHE A 1 106 ? 12.073 -8.320 -23.630 1.00 94.06 106 PHE A CA 1
ATOM 776 C C . PHE A 1 106 ? 12.990 -7.096 -23.545 1.00 94.06 106 PHE A C 1
ATOM 778 O O . PHE A 1 106 ? 13.878 -6.952 -24.381 1.00 94.06 106 PHE A O 1
ATOM 785 N N . PHE A 1 107 ? 12.792 -6.214 -22.558 1.00 91.56 107 PHE A N 1
ATOM 786 C CA . PHE A 1 107 ? 13.546 -4.958 -22.449 1.00 91.56 107 PHE A CA 1
ATOM 787 C C . PHE A 1 107 ? 14.580 -4.954 -21.318 1.00 91.56 107 PHE A C 1
ATOM 789 O O . PHE A 1 107 ? 15.470 -4.102 -21.321 1.00 91.56 107 PHE A O 1
ATOM 796 N N . GLY A 1 108 ? 14.507 -5.880 -20.355 1.00 88.94 108 GLY A N 1
ATOM 797 C CA . GLY A 1 108 ? 15.462 -5.967 -19.249 1.00 88.94 108 GLY A CA 1
ATOM 798 C C . GLY A 1 108 ? 15.615 -4.636 -18.510 1.00 88.94 108 GLY A C 1
ATOM 799 O O . GLY A 1 108 ? 14.641 -4.041 -18.054 1.00 88.94 108 GLY A O 1
ATOM 800 N N . ILE A 1 109 ? 16.848 -4.131 -18.440 1.00 84.56 109 ILE A N 1
ATOM 801 C CA . ILE A 1 109 ? 17.185 -2.851 -17.792 1.00 84.56 109 ILE A CA 1
ATOM 802 C C . ILE A 1 109 ? 16.505 -1.659 -18.498 1.00 84.56 109 ILE A C 1
ATOM 804 O O . ILE A 1 109 ? 16.155 -0.671 -17.853 1.00 84.56 109 ILE A O 1
ATOM 808 N N . HIS A 1 110 ? 16.243 -1.760 -19.806 1.00 89.00 110 HIS A N 1
ATOM 809 C CA . HIS A 1 110 ? 15.569 -0.718 -20.588 1.00 89.00 110 HIS A CA 1
ATOM 810 C C . HIS A 1 110 ? 14.049 -0.681 -20.375 1.00 89.00 110 HIS A C 1
ATOM 812 O O . HIS A 1 110 ? 13.393 0.246 -20.849 1.00 89.00 110 HIS A O 1
ATOM 818 N N . ALA A 1 111 ? 13.472 -1.634 -19.632 1.00 88.44 111 ALA A N 1
ATOM 819 C CA . ALA A 1 111 ? 12.053 -1.613 -19.273 1.00 88.44 111 ALA A CA 1
ATOM 820 C C . ALA A 1 111 ? 11.665 -0.303 -18.567 1.00 88.44 111 ALA A C 1
ATOM 822 O O . ALA A 1 111 ? 10.602 0.261 -18.828 1.00 88.44 111 ALA A O 1
ATOM 823 N N . LEU A 1 112 ? 12.559 0.230 -17.725 1.00 85.38 112 LEU A N 1
ATOM 824 C CA . LEU A 1 112 ? 12.341 1.499 -17.029 1.00 85.38 112 LEU A CA 1
ATOM 825 C C . LEU A 1 112 ? 12.251 2.688 -17.989 1.00 85.38 112 LEU A C 1
ATOM 827 O O . LEU A 1 112 ? 11.487 3.609 -17.728 1.00 85.38 112 LEU A O 1
ATOM 831 N N . SER A 1 113 ? 12.956 2.660 -19.123 1.00 87.00 113 SER A N 1
ATOM 832 C CA . SER A 1 113 ? 12.872 3.721 -20.133 1.00 87.00 113 SER A CA 1
ATOM 833 C C . SER A 1 113 ? 11.468 3.831 -20.727 1.00 87.00 113 SER A C 1
ATOM 835 O O . SER A 1 113 ? 11.004 4.938 -20.973 1.00 87.00 113 SER A O 1
ATOM 837 N N . VAL A 1 114 ? 10.769 2.702 -20.898 1.00 86.94 114 VAL A N 1
ATOM 838 C CA . VAL A 1 114 ? 9.366 2.684 -21.341 1.00 86.94 114 VAL A CA 1
ATOM 839 C C . VAL A 1 114 ? 8.455 3.262 -20.259 1.00 86.94 114 VAL A C 1
ATOM 841 O O . VAL A 1 114 ? 7.580 4.068 -20.562 1.00 86.94 114 VAL A O 1
ATOM 844 N N . VAL A 1 115 ? 8.679 2.910 -18.989 1.00 85.38 115 VAL A N 1
ATOM 845 C CA . VAL A 1 115 ? 7.900 3.453 -17.862 1.00 85.38 115 VAL A CA 1
ATOM 846 C C . VAL A 1 115 ? 8.124 4.961 -17.702 1.00 85.38 115 VAL A C 1
ATOM 848 O O . VAL A 1 115 ? 7.172 5.690 -17.439 1.00 85.38 115 VAL A O 1
ATOM 851 N N . TYR A 1 116 ? 9.343 5.453 -17.934 1.00 87.31 116 TYR A N 1
ATOM 852 C CA . TYR A 1 116 ? 9.675 6.881 -17.880 1.00 87.31 116 TYR A CA 1
ATOM 853 C C . TYR A 1 116 ? 9.093 7.715 -19.028 1.00 87.31 116 TYR A C 1
ATOM 855 O O . TYR A 1 116 ? 9.172 8.941 -18.977 1.00 87.31 116 TYR A O 1
ATOM 863 N N . LEU A 1 117 ? 8.451 7.094 -20.024 1.00 89.62 117 LEU A N 1
ATOM 864 C CA . LEU A 1 117 ? 7.614 7.824 -20.982 1.00 89.62 117 LEU A CA 1
ATOM 865 C C . LEU A 1 117 ? 6.343 8.380 -20.324 1.00 89.62 117 LEU A C 1
ATOM 867 O O . LEU A 1 117 ? 5.741 9.309 -20.862 1.00 89.62 117 LEU A O 1
ATOM 871 N N . LEU A 1 118 ? 5.927 7.836 -19.172 1.00 89.38 118 LEU A N 1
ATOM 872 C CA . LEU A 1 118 ? 4.806 8.369 -18.407 1.00 89.38 118 LEU A CA 1
ATOM 873 C C . LEU A 1 118 ? 5.197 9.717 -17.780 1.00 89.38 118 LEU A C 1
ATOM 875 O O . LEU A 1 118 ? 6.121 9.770 -16.965 1.00 89.38 118 LEU A O 1
ATOM 879 N N . PRO A 1 119 ? 4.488 10.816 -18.099 1.00 91.44 119 PRO A N 1
ATOM 880 C CA . PRO A 1 119 ? 4.804 12.120 -17.540 1.00 91.44 119 PRO A CA 1
ATOM 881 C C . PRO A 1 119 ? 4.665 12.125 -16.015 1.00 91.44 119 PRO A C 1
ATOM 883 O O . PRO A 1 119 ? 3.598 11.818 -15.477 1.00 91.44 119 PRO A O 1
ATOM 886 N N . MET A 1 120 ? 5.708 12.579 -15.316 1.00 90.62 120 MET A N 1
ATOM 887 C CA . MET A 1 120 ? 5.698 12.726 -13.852 1.00 90.62 120 MET A CA 1
ATOM 888 C C . MET A 1 120 ? 4.540 13.603 -13.355 1.00 90.62 120 MET A C 1
ATOM 890 O O . MET A 1 120 ? 4.019 13.378 -12.266 1.00 90.62 120 MET A O 1
ATOM 894 N N . ALA A 1 121 ? 4.089 14.559 -14.174 1.00 94.12 121 ALA A N 1
ATOM 895 C CA . ALA A 1 121 ? 2.919 15.381 -13.886 1.00 94.12 121 ALA A CA 1
ATOM 896 C C . ALA A 1 121 ? 1.642 14.542 -13.694 1.00 94.12 121 ALA A C 1
ATOM 898 O O . ALA A 1 121 ? 0.873 14.812 -12.776 1.00 94.12 121 ALA A O 1
ATOM 899 N N . ILE A 1 122 ? 1.435 13.496 -14.503 1.00 92.81 122 ILE A N 1
ATOM 900 C CA . ILE A 1 122 ? 0.261 12.618 -14.380 1.00 92.81 122 ILE A CA 1
ATOM 901 C C . ILE A 1 122 ? 0.337 11.834 -13.070 1.00 92.81 122 ILE A C 1
ATOM 903 O O . ILE A 1 122 ? -0.643 11.790 -12.332 1.00 92.81 122 ILE A O 1
ATOM 907 N N . LEU A 1 123 ? 1.506 11.277 -12.740 1.00 89.00 123 LEU A N 1
ATOM 908 C CA . LEU A 1 123 ? 1.711 10.566 -11.475 1.00 89.00 123 LEU A CA 1
ATOM 909 C C . LEU A 1 123 ? 1.473 11.485 -10.268 1.00 89.00 123 LEU A C 1
ATOM 911 O O . LEU A 1 123 ? 0.789 11.090 -9.329 1.00 89.00 123 LEU A O 1
ATOM 915 N N . GLY A 1 124 ? 1.967 12.725 -10.315 1.00 92.12 124 GLY A N 1
ATOM 916 C CA . GLY A 1 124 ? 1.736 13.723 -9.270 1.00 92.12 124 GLY A CA 1
ATOM 917 C C . GLY A 1 124 ? 0.255 14.070 -9.091 1.00 92.12 124 GLY A C 1
ATOM 918 O O . GLY A 1 124 ? -0.241 14.070 -7.967 1.00 92.12 124 GLY A O 1
ATOM 919 N N . VAL A 1 125 ? -0.476 14.299 -10.187 1.00 93.62 125 VAL A N 1
ATOM 920 C CA . VAL A 1 125 ? -1.924 14.569 -10.140 1.00 93.62 125 VAL A CA 1
ATOM 921 C C . VAL A 1 125 ? -2.691 13.370 -9.582 1.00 93.62 125 VAL A C 1
ATOM 923 O O . VAL A 1 125 ? -3.556 13.551 -8.727 1.00 93.62 125 VAL A O 1
ATOM 926 N N . LEU A 1 126 ? -2.352 12.148 -10.005 1.00 90.12 126 LEU A N 1
ATOM 927 C CA . LEU A 1 126 ? -2.965 10.926 -9.479 1.00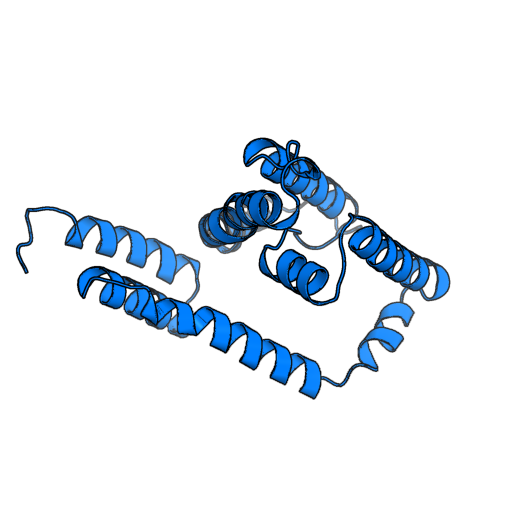 90.12 126 LEU A CA 1
ATOM 928 C C . LEU A 1 126 ? -2.693 10.750 -7.980 1.00 90.12 126 LEU A C 1
ATOM 930 O O . LEU A 1 126 ? -3.601 10.371 -7.244 1.00 90.12 126 LEU A O 1
ATOM 934 N N . LEU A 1 127 ? -1.482 11.070 -7.513 1.00 89.56 127 LEU A N 1
ATOM 935 C CA . LEU A 1 127 ? -1.126 11.021 -6.094 1.00 89.56 127 LEU A CA 1
ATOM 936 C C . LEU A 1 127 ? -1.888 12.061 -5.267 1.00 89.56 127 LEU A C 1
ATOM 938 O O . LEU A 1 127 ? -2.398 11.720 -4.204 1.00 89.56 127 LEU A O 1
ATOM 942 N N . ILE A 1 128 ? -2.013 13.301 -5.752 1.00 92.94 128 ILE A N 1
ATOM 943 C CA . ILE A 1 128 ? -2.808 14.343 -5.080 1.00 92.94 128 ILE A CA 1
ATOM 944 C C . ILE A 1 128 ? -4.277 13.932 -5.024 1.00 92.94 128 ILE A C 1
ATOM 946 O O . ILE A 1 128 ? -4.911 14.055 -3.979 1.00 92.94 128 ILE A O 1
ATOM 950 N N . PHE A 1 129 ? -4.816 13.417 -6.128 1.00 90.50 129 PHE A N 1
ATOM 951 C CA . PHE A 1 129 ? -6.199 12.965 -6.195 1.00 90.50 129 PHE A CA 1
ATOM 952 C C . PHE A 1 129 ? -6.462 11.808 -5.224 1.00 90.50 129 PHE A C 1
ATOM 954 O O . PHE A 1 129 ? -7.375 11.896 -4.405 1.00 90.50 129 PHE A O 1
ATOM 961 N N . ALA A 1 130 ? -5.634 10.760 -5.257 1.00 85.12 130 ALA A N 1
ATOM 962 C CA . ALA A 1 130 ? -5.757 9.623 -4.350 1.00 85.12 130 ALA A CA 1
ATOM 963 C C . ALA A 1 130 ? -5.580 10.052 -2.885 1.00 85.12 130 ALA A C 1
ATOM 965 O O . ALA A 1 130 ? -6.394 9.700 -2.035 1.00 85.12 130 ALA A O 1
ATOM 966 N N . GLY A 1 131 ? -4.567 10.873 -2.590 1.00 86.69 131 GLY A N 1
ATOM 967 C CA . GLY A 1 131 ? -4.340 11.425 -1.255 1.00 86.69 131 GLY A CA 1
ATOM 968 C C . GLY A 1 131 ? -5.522 12.260 -0.758 1.00 86.69 131 GLY A C 1
ATOM 969 O O . GLY A 1 131 ? -5.935 12.111 0.388 1.00 86.69 131 GLY A O 1
ATOM 970 N N . GLY A 1 132 ? -6.122 13.073 -1.631 1.00 89.94 132 GLY A N 1
ATOM 971 C CA . GLY A 1 132 ? -7.328 13.845 -1.336 1.00 89.94 132 GLY A CA 1
ATOM 972 C C . GLY A 1 132 ? -8.539 12.959 -1.045 1.00 89.94 132 GLY A C 1
ATOM 973 O O . GLY A 1 132 ? -9.237 13.190 -0.063 1.00 89.94 132 GLY A O 1
ATOM 974 N N . GLN A 1 133 ? -8.758 11.904 -1.836 1.00 85.81 133 GLN A N 1
ATOM 975 C CA . GLN A 1 133 ? -9.824 10.931 -1.574 1.00 85.81 133 GLN A CA 1
ATOM 976 C C . GLN A 1 133 ? -9.647 10.229 -0.223 1.00 85.81 133 GLN A C 1
ATOM 978 O O . GLN A 1 133 ? -10.616 10.096 0.521 1.00 85.81 133 GLN A O 1
ATOM 983 N N . LEU A 1 134 ? -8.420 9.830 0.128 1.00 85.00 134 LEU A N 1
ATOM 984 C CA . LEU A 1 134 ? -8.138 9.252 1.443 1.00 85.00 134 LEU A CA 1
ATOM 985 C C . LEU A 1 134 ? -8.334 10.282 2.564 1.00 85.00 134 LEU A C 1
ATOM 987 O O . LEU A 1 134 ? -8.876 9.939 3.611 1.00 85.00 134 LEU A O 1
ATOM 991 N N . ALA A 1 135 ? -7.954 11.544 2.352 1.00 88.44 135 ALA A N 1
ATOM 992 C CA . ALA A 1 135 ? -8.134 12.604 3.342 1.00 88.44 135 ALA A CA 1
ATOM 993 C C . ALA A 1 135 ? -9.616 12.897 3.633 1.00 88.44 135 ALA A C 1
ATOM 995 O O . ALA A 1 135 ? -9.956 13.213 4.771 1.00 88.44 135 ALA A O 1
ATOM 996 N N . LEU A 1 136 ? -10.510 12.742 2.648 1.00 88.94 136 LEU A N 1
ATOM 997 C CA . LEU A 1 136 ? -11.954 12.947 2.831 1.00 88.94 136 LEU A CA 1
ATOM 998 C C . LEU A 1 136 ? -12.597 11.964 3.824 1.00 88.94 136 LEU A C 1
ATOM 1000 O O . LEU A 1 136 ?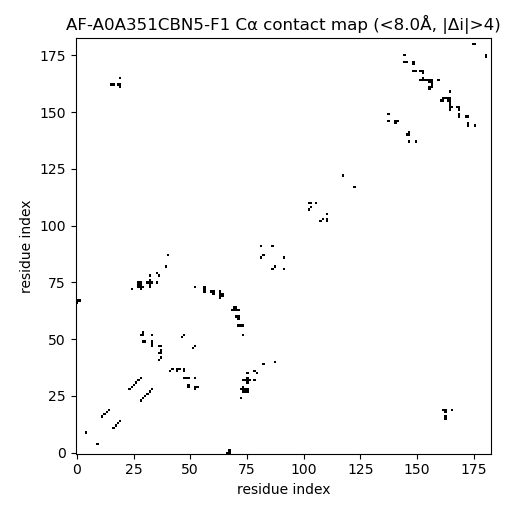 -13.633 12.297 4.394 1.00 88.94 136 LEU A O 1
ATOM 1004 N N . THR A 1 137 ? -11.966 10.820 4.115 1.00 86.19 137 THR A N 1
ATOM 1005 C CA . THR A 1 137 ? -12.436 9.879 5.159 1.00 86.19 137 THR A CA 1
ATOM 1006 C C . THR A 1 137 ? -12.463 10.500 6.562 1.00 86.19 137 THR A C 1
ATOM 1008 O O . THR A 1 137 ? -13.106 9.977 7.470 1.00 86.19 137 THR A O 1
ATOM 1011 N N . VAL A 1 138 ? -11.836 11.670 6.749 1.00 89.44 138 VAL A N 1
ATOM 1012 C CA . VAL A 1 138 ? -11.970 12.477 7.969 1.00 89.44 138 VAL A CA 1
ATOM 1013 C C . VAL A 1 138 ? -13.425 12.867 8.265 1.00 89.44 138 VAL A C 1
ATOM 1015 O O . VAL A 1 138 ? -13.782 13.041 9.428 1.00 89.44 138 VAL A O 1
ATOM 1018 N N . ILE A 1 139 ? -14.276 12.974 7.237 1.00 90.06 139 ILE A N 1
ATOM 1019 C CA . ILE A 1 139 ? -15.698 13.331 7.367 1.00 90.06 139 ILE A CA 1
ATOM 1020 C C . ILE A 1 139 ? -16.495 12.200 8.040 1.00 90.06 139 ILE A C 1
ATOM 1022 O O . ILE A 1 139 ? -17.508 12.463 8.686 1.00 90.06 139 ILE A O 1
ATOM 1026 N N . ASP A 1 140 ? -16.008 10.959 7.966 1.00 88.00 140 ASP A N 1
ATOM 1027 C CA . ASP A 1 140 ? -16.648 9.802 8.600 1.00 88.00 140 ASP A CA 1
ATOM 1028 C C . ASP A 1 140 ? -16.399 9.742 10.121 1.00 88.00 140 ASP A C 1
ATOM 1030 O O . ASP A 1 140 ? -17.000 8.923 10.826 1.00 88.00 140 ASP A O 1
ATOM 1034 N N . MET A 1 141 ? -15.538 10.615 10.662 1.00 88.19 141 MET A N 1
ATOM 1035 C CA . MET A 1 141 ? -15.269 10.704 12.100 1.00 88.19 141 MET A CA 1
ATOM 1036 C C . MET A 1 141 ? -16.456 11.327 12.842 1.00 88.19 141 MET A C 1
ATOM 1038 O O . MET A 1 141 ? -16.763 12.509 12.701 1.00 88.19 141 MET A O 1
ATOM 1042 N N . LYS A 1 142 ? -17.115 10.530 13.690 1.00 89.31 142 LYS A N 1
ATOM 1043 C CA . LYS A 1 142 ? -18.359 10.935 14.369 1.00 89.31 142 LYS A CA 1
ATOM 1044 C C . LYS A 1 142 ? -18.144 11.714 15.666 1.00 89.31 142 LYS A C 1
ATOM 1046 O O . LYS A 1 142 ? -19.057 12.408 16.109 1.00 89.31 142 LYS A O 1
ATOM 1051 N N . THR A 1 143 ? -16.978 11.592 16.303 1.00 90.50 143 THR A N 1
ATOM 1052 C CA . THR A 1 143 ? -16.706 12.228 17.601 1.00 90.50 143 THR A CA 1
ATOM 1053 C C . THR A 1 143 ? -15.553 13.225 17.521 1.00 90.50 143 THR A C 1
ATOM 1055 O O . THR A 1 143 ? -14.611 13.065 16.745 1.00 90.50 143 THR A O 1
ATOM 1058 N N . ARG A 1 144 ? -15.597 14.260 18.375 1.00 88.75 144 ARG A N 1
ATOM 1059 C CA . ARG A 1 144 ? -14.501 15.241 18.492 1.00 88.75 144 ARG A CA 1
ATOM 1060 C C . ARG A 1 144 ? -13.189 14.589 18.936 1.00 88.75 144 ARG A C 1
ATOM 1062 O O . ARG A 1 144 ? -12.127 15.042 18.523 1.00 88.75 144 ARG A O 1
ATOM 1069 N N . LYS A 1 145 ? -13.272 13.536 19.760 1.00 89.31 145 LYS A N 1
ATOM 1070 C CA . LYS A 1 145 ? -12.112 12.781 20.251 1.00 89.31 145 LYS A CA 1
ATOM 1071 C C . LYS A 1 145 ? -11.421 12.045 19.101 1.00 89.31 145 LYS A C 1
ATOM 1073 O O . LYS A 1 145 ? -10.211 12.184 18.955 1.00 89.31 145 LYS A O 1
ATOM 1078 N N . ASP A 1 146 ? -12.184 11.361 18.249 1.00 89.75 146 ASP A N 1
ATOM 1079 C CA . ASP A 1 146 ? -11.633 10.648 17.088 1.00 89.75 146 ASP A CA 1
ATOM 1080 C C . ASP A 1 146 ? -11.004 11.623 16.085 1.00 89.75 146 ASP A C 1
ATOM 1082 O O . ASP A 1 146 ? -9.866 11.427 15.664 1.00 89.75 146 ASP A O 1
ATOM 1086 N N . LEU A 1 147 ? -11.689 12.735 15.784 1.00 92.06 147 LEU A N 1
ATOM 1087 C CA . LEU A 1 147 ? -11.162 13.775 14.897 1.00 92.06 147 LEU A CA 1
ATOM 1088 C C . LEU A 1 147 ? -9.848 14.373 15.425 1.00 92.06 147 LEU A C 1
ATOM 1090 O O . LEU A 1 147 ? -8.899 14.555 14.661 1.00 92.06 147 LEU A O 1
ATOM 1094 N N . PHE A 1 148 ? -9.777 14.661 16.728 1.00 92.56 148 PHE A N 1
ATOM 1095 C CA . PHE A 1 148 ? -8.559 15.166 17.359 1.00 92.56 148 PHE A CA 1
ATOM 1096 C C . PHE A 1 148 ? -7.401 14.172 17.225 1.00 92.56 148 PHE A C 1
ATOM 1098 O O . PHE A 1 148 ? -6.306 14.568 16.830 1.00 92.56 148 PHE A O 1
ATOM 1105 N N . VAL A 1 149 ? -7.643 12.884 17.496 1.00 92.50 149 VAL A N 1
ATOM 1106 C CA . VAL A 1 149 ? -6.629 11.830 17.349 1.00 92.50 149 VAL A CA 1
ATOM 1107 C C . VAL A 1 149 ? -6.145 11.741 15.900 1.00 92.50 149 VAL A C 1
ATOM 1109 O O . VAL A 1 149 ? -4.938 11.745 15.670 1.00 92.50 149 VAL A O 1
ATOM 1112 N N . SER A 1 150 ? -7.047 11.721 14.916 1.00 91.62 150 SER A N 1
ATOM 1113 C CA . SER A 1 150 ? -6.678 11.651 13.496 1.00 91.62 150 SER A CA 1
ATOM 1114 C C . SER A 1 150 ? -5.847 12.854 13.037 1.00 91.62 150 SER A C 1
ATOM 1116 O O . SER A 1 150 ? -4.831 12.675 12.363 1.00 91.62 150 SER A O 1
ATOM 1118 N N . LEU A 1 151 ? -6.226 14.076 13.430 1.00 93.38 151 LEU A N 1
ATOM 1119 C CA . LEU A 1 151 ? -5.469 15.292 13.103 1.00 93.38 151 LEU A CA 1
ATOM 1120 C C . LEU A 1 151 ? -4.105 15.335 13.803 1.00 93.38 151 LEU A C 1
ATOM 1122 O O . LEU A 1 151 ? -3.123 15.785 13.215 1.00 93.38 151 LEU A O 1
ATOM 1126 N N . LEU A 1 152 ? -4.025 14.836 15.037 1.00 94.31 152 LEU A N 1
ATOM 1127 C CA . LEU A 1 152 ? -2.771 14.723 15.775 1.00 94.31 152 LEU A CA 1
ATOM 1128 C C . LEU A 1 152 ? -1.818 13.721 15.107 1.00 94.31 152 LEU A C 1
ATOM 1130 O O . LEU A 1 152 ? -0.645 14.037 14.910 1.00 94.31 152 LEU A O 1
ATOM 1134 N N . ILE A 1 153 ? -2.321 12.554 14.690 1.00 91.94 153 ILE A N 1
ATOM 1135 C CA . ILE A 1 153 ? -1.542 11.572 13.919 1.00 91.94 153 ILE A CA 1
ATOM 1136 C C . ILE A 1 153 ? -1.028 12.207 12.624 1.00 91.94 153 ILE A C 1
ATOM 1138 O O . ILE A 1 153 ? 0.155 12.064 12.310 1.00 91.94 153 ILE A O 1
ATOM 1142 N N . LEU A 1 154 ? -1.883 12.933 11.894 1.00 91.94 154 LEU A N 1
ATOM 1143 C CA . LEU A 1 154 ? -1.502 13.642 10.670 1.00 91.94 154 LEU A CA 1
ATOM 1144 C C . LEU A 1 154 ? -0.372 14.647 10.934 1.00 91.94 154 LEU A C 1
ATOM 1146 O O . LEU A 1 154 ? 0.650 14.606 10.253 1.00 91.94 154 LEU A O 1
ATOM 1150 N N . GLY A 1 155 ? -0.524 15.507 11.944 1.00 94.62 155 GLY A N 1
ATOM 1151 C CA . GLY A 1 155 ? 0.471 16.522 12.292 1.00 94.62 155 GLY A CA 1
ATOM 1152 C C . GLY A 1 155 ? 1.831 15.924 12.658 1.00 94.62 155 GLY A C 1
ATOM 1153 O O . GLY A 1 155 ? 2.857 16.362 12.141 1.00 94.62 155 GLY A O 1
ATOM 1154 N N . ILE A 1 156 ? 1.850 14.877 13.489 1.00 93.44 156 ILE A N 1
ATOM 1155 C CA . ILE A 1 156 ? 3.095 14.194 13.876 1.00 93.44 156 ILE A CA 1
ATOM 1156 C C . ILE A 1 156 ? 3.720 13.477 12.676 1.00 93.44 156 ILE A C 1
ATOM 1158 O O . ILE A 1 156 ? 4.938 13.516 12.510 1.00 93.44 156 ILE A O 1
ATOM 1162 N N . THR A 1 157 ? 2.908 12.851 11.823 1.00 90.12 157 THR A N 1
ATOM 1163 C CA . THR A 1 157 ? 3.404 12.152 10.629 1.00 90.12 157 THR A CA 1
ATOM 1164 C C . THR A 1 157 ? 4.061 13.122 9.647 1.00 90.12 157 THR A C 1
ATOM 1166 O O . THR A 1 157 ? 5.107 12.795 9.098 1.00 90.12 157 THR A O 1
ATOM 1169 N N . LEU A 1 158 ? 3.494 14.322 9.464 1.00 91.12 158 LEU A N 1
ATOM 1170 C CA . LEU A 1 158 ? 4.068 15.369 8.609 1.00 91.12 158 LEU A CA 1
ATOM 1171 C C . LEU A 1 158 ? 5.346 15.988 9.191 1.00 91.12 158 LEU A C 1
ATOM 1173 O O . LEU A 1 158 ? 6.238 16.362 8.435 1.00 91.12 158 LEU A O 1
ATOM 1177 N N . ALA A 1 159 ? 5.437 16.112 10.517 1.00 93.94 159 ALA A N 1
ATOM 1178 C CA . ALA A 1 159 ? 6.595 16.706 11.187 1.00 93.94 159 ALA A CA 1
ATOM 1179 C C . ALA A 1 159 ? 7.740 15.710 11.440 1.00 93.94 159 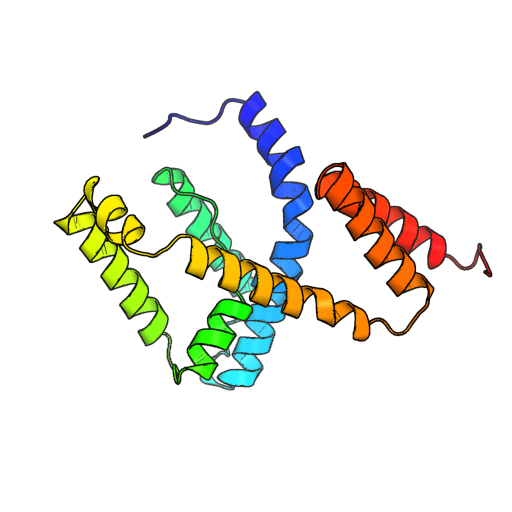ALA A C 1
ATOM 1181 O O . ALA A 1 159 ? 8.888 16.117 11.615 1.00 93.94 159 ALA A O 1
ATOM 1182 N N . SER A 1 160 ? 7.432 14.415 11.516 1.00 89.38 160 SER A N 1
ATOM 1183 C CA . SER A 1 160 ? 8.380 13.366 11.882 1.00 89.38 160 SER A CA 1
ATOM 1184 C C . SER A 1 160 ? 8.233 12.154 10.963 1.00 89.38 160 SER A C 1
ATOM 1186 O O . SER A 1 160 ? 8.747 12.155 9.849 1.00 89.38 160 SER A O 1
ATOM 1188 N N . ASN A 1 161 ? 7.571 11.095 11.424 1.00 85.00 161 ASN A N 1
ATOM 1189 C CA . ASN A 1 161 ? 7.378 9.871 10.666 1.00 85.00 161 ASN A CA 1
ATOM 1190 C C . ASN A 1 161 ? 6.096 9.157 11.104 1.00 85.00 161 ASN A C 1
ATOM 1192 O O . ASN A 1 161 ? 5.515 9.435 12.158 1.00 85.00 161 ASN A O 1
ATOM 1196 N N . LEU A 1 162 ? 5.683 8.194 10.283 1.00 83.69 162 LEU A N 1
ATOM 1197 C CA . LEU A 1 162 ? 4.459 7.429 10.487 1.00 83.69 162 LEU A CA 1
ATOM 1198 C C . LEU A 1 162 ? 4.503 6.581 11.771 1.00 83.69 162 LEU A C 1
ATOM 1200 O O . LEU A 1 162 ? 3.473 6.413 12.419 1.00 83.69 162 LEU A O 1
ATOM 1204 N N . ALA A 1 163 ? 5.688 6.113 12.189 1.00 82.25 163 ALA A N 1
ATOM 1205 C CA . ALA A 1 163 ? 5.868 5.352 13.429 1.00 82.25 163 ALA A CA 1
ATOM 1206 C C . ALA A 1 163 ? 5.478 6.177 14.658 1.00 82.25 163 ALA A C 1
ATOM 1208 O O . ALA A 1 163 ? 4.674 5.742 15.483 1.00 82.25 163 ALA A O 1
ATOM 1209 N N . ALA A 1 164 ? 6.035 7.385 14.757 1.00 86.69 164 ALA A N 1
ATOM 1210 C CA . ALA A 1 164 ? 5.778 8.315 15.843 1.00 86.69 164 ALA A CA 1
ATOM 1211 C C . ALA A 1 164 ? 4.307 8.745 15.857 1.00 86.69 164 ALA A C 1
ATOM 1213 O O . ALA A 1 164 ? 3.672 8.707 16.910 1.00 86.69 164 ALA A O 1
ATOM 1214 N N . GLY A 1 165 ? 3.751 9.082 14.686 1.00 88.69 165 GLY A N 1
ATOM 1215 C CA . GLY A 1 165 ? 2.338 9.435 14.554 1.00 88.69 165 GLY A CA 1
ATOM 1216 C C . GLY A 1 165 ? 1.428 8.320 15.059 1.00 88.69 165 GLY A C 1
ATOM 1217 O O . GLY A 1 165 ? 0.558 8.563 15.891 1.00 88.69 165 GLY A O 1
ATOM 1218 N N . PHE A 1 166 ? 1.677 7.082 14.630 1.00 84.44 166 PHE A N 1
ATOM 1219 C CA . PHE A 1 166 ? 0.887 5.925 15.035 1.00 84.44 166 PHE A CA 1
ATOM 1220 C C . PHE A 1 166 ? 0.982 5.619 16.538 1.00 84.44 166 PHE A C 1
ATOM 1222 O O . PHE A 1 166 ? -0.048 5.452 17.193 1.00 84.44 166 PHE A O 1
ATOM 1229 N N . LEU A 1 167 ? 2.195 5.574 17.102 1.00 87.62 167 LEU A N 1
ATOM 1230 C CA . LEU A 1 167 ? 2.401 5.263 18.521 1.00 87.62 167 LEU A CA 1
ATOM 1231 C C . LEU A 1 167 ? 1.735 6.297 19.432 1.00 87.62 167 LEU A C 1
ATOM 1233 O O . LEU A 1 167 ? 0.999 5.927 20.349 1.00 87.62 167 LEU A O 1
ATOM 1237 N N . VAL A 1 168 ? 1.950 7.588 19.163 1.00 90.94 168 VAL A N 1
ATOM 1238 C CA . VAL A 1 168 ? 1.316 8.658 19.944 1.00 90.94 168 VAL A CA 1
ATOM 1239 C C . VAL A 1 168 ? -0.200 8.629 19.745 1.00 90.94 168 VAL A C 1
ATOM 1241 O O . VAL A 1 168 ? -0.941 8.742 20.719 1.00 90.94 168 VAL A O 1
ATOM 1244 N N . GLY A 1 169 ? -0.666 8.397 18.515 1.00 90.19 169 GLY A N 1
ATOM 1245 C CA . GLY A 1 169 ? -2.082 8.248 18.193 1.00 90.19 169 GLY A CA 1
ATOM 1246 C C . GLY A 1 169 ? -2.782 7.178 19.027 1.00 90.19 169 GLY A C 1
ATOM 1247 O O . GLY A 1 169 ? -3.824 7.457 19.616 1.00 90.19 169 GLY A O 1
AT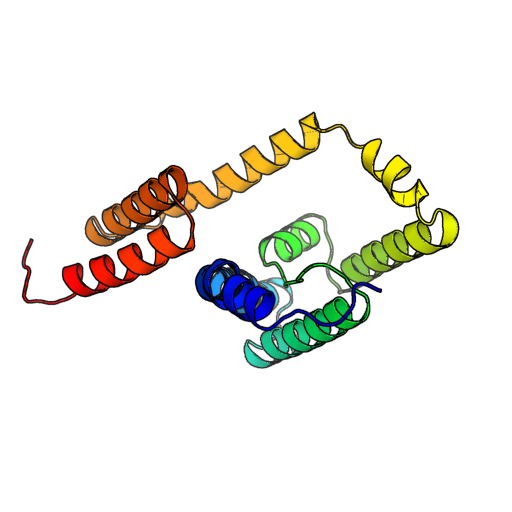OM 1248 N N . ILE A 1 170 ? -2.190 5.983 19.148 1.00 88.88 170 ILE A N 1
ATOM 1249 C CA . ILE A 1 170 ? -2.723 4.911 20.006 1.00 88.88 170 ILE A CA 1
ATOM 1250 C C . ILE A 1 170 ? -2.798 5.362 21.461 1.00 88.88 170 ILE A C 1
ATOM 1252 O O . ILE A 1 170 ? -3.839 5.199 22.098 1.00 88.88 170 ILE A O 1
ATOM 1256 N N . VAL A 1 171 ? -1.701 5.902 21.999 1.00 91.75 171 VAL A N 1
ATOM 1257 C CA . VAL A 1 171 ? -1.635 6.303 23.410 1.00 91.75 171 VAL A CA 1
ATOM 1258 C C . VAL A 1 171 ? -2.727 7.326 23.714 1.00 91.75 171 VAL A C 1
ATOM 1260 O O . VAL A 1 171 ? -3.501 7.140 24.652 1.00 91.75 171 VAL A O 1
ATOM 1263 N N . VAL A 1 172 ? -2.850 8.363 22.884 1.00 92.31 172 VAL A N 1
ATOM 1264 C CA . VAL A 1 172 ? -3.865 9.410 23.050 1.00 92.31 172 VAL A CA 1
ATOM 1265 C C . VAL A 1 172 ? -5.278 8.844 22.884 1.00 92.31 172 VAL A C 1
ATOM 1267 O O . VAL A 1 172 ? -6.149 9.164 23.692 1.00 92.31 172 VAL A O 1
ATOM 1270 N N . ALA A 1 173 ? -5.511 7.958 21.910 1.00 90.25 173 ALA A N 1
ATOM 1271 C CA . ALA A 1 173 ? -6.812 7.317 21.716 1.00 90.25 173 ALA A CA 1
ATOM 1272 C C . ALA A 1 173 ? -7.264 6.533 22.958 1.00 90.25 173 ALA A C 1
ATOM 1274 O O . ALA A 1 173 ? -8.407 6.672 23.396 1.00 90.25 173 ALA A O 1
ATOM 1275 N N . TYR A 1 174 ? -6.370 5.747 23.570 1.00 89.69 174 TYR A N 1
ATOM 1276 C CA . TYR A 1 174 ? -6.684 5.008 24.796 1.00 89.69 174 TYR A CA 1
ATOM 1277 C C . TYR A 1 174 ? -6.900 5.927 25.999 1.00 89.69 174 TYR A C 1
ATOM 1279 O O . TYR A 1 174 ? -7.820 5.697 26.784 1.00 89.69 174 TYR A O 1
ATOM 1287 N N . VAL A 1 175 ? -6.094 6.983 26.136 1.00 90.88 175 VAL A N 1
ATOM 1288 C CA . VAL A 1 175 ? -6.241 7.965 27.221 1.00 90.88 175 VAL A CA 1
ATOM 1289 C C . VAL A 1 175 ? -7.591 8.682 27.135 1.00 90.88 175 VAL A C 1
ATOM 1291 O O . VAL A 1 175 ? -8.281 8.786 28.144 1.00 90.88 175 VAL A O 1
ATOM 1294 N N . LEU A 1 176 ? -8.010 9.111 25.941 1.00 86.12 176 LEU A N 1
ATOM 1295 C CA . LEU A 1 176 ? -9.281 9.817 25.729 1.00 86.12 176 LEU A CA 1
ATOM 1296 C C . LEU A 1 176 ? -10.522 8.918 25.839 1.00 86.12 176 LEU A C 1
ATOM 1298 O O . LEU A 1 176 ? -11.624 9.423 26.087 1.00 86.12 176 LEU A O 1
ATOM 1302 N N . LYS A 1 177 ? -10.348 7.606 25.640 1.00 82.88 177 LYS A N 1
ATOM 1303 C CA . LYS A 1 177 ? -11.390 6.585 25.813 1.00 82.88 177 LYS A CA 1
ATOM 1304 C C . LYS A 1 177 ? -11.532 6.124 27.268 1.00 82.88 177 LYS A C 1
ATOM 1306 O O . LYS A 1 177 ? -12.578 5.598 27.634 1.00 82.88 177 LYS A O 1
ATOM 1311 N N . SER A 1 178 ? -10.503 6.308 28.095 1.00 78.62 178 SER A N 1
ATOM 1312 C CA . SER A 1 178 ? -10.547 5.974 29.519 1.00 78.62 178 SER A CA 1
ATOM 1313 C C . SER A 1 178 ? -11.496 6.915 30.269 1.00 78.62 178 SER A C 1
ATOM 1315 O O . SER A 1 178 ? -11.335 8.133 30.222 1.00 78.62 178 SER A O 1
ATOM 1317 N N . GLU A 1 179 ? -12.453 6.359 31.018 1.00 61.59 179 GLU A N 1
ATOM 1318 C CA . GLU A 1 179 ? -13.476 7.113 31.773 1.00 61.59 179 GLU A CA 1
ATOM 1319 C C . GLU A 1 179 ? -12.918 8.025 32.884 1.00 61.59 179 GLU A C 1
ATOM 1321 O O . GLU A 1 179 ? -13.659 8.752 33.542 1.00 61.59 179 GLU A O 1
ATOM 1326 N N . ARG A 1 180 ? -11.598 8.028 33.103 1.00 56.09 180 ARG A N 1
ATOM 1327 C CA . ARG A 1 180 ? -10.937 8.923 34.065 1.00 56.09 180 ARG A CA 1
ATOM 1328 C C . ARG A 1 180 ? -10.788 10.365 33.573 1.00 56.09 180 ARG A C 1
ATOM 1330 O O . ARG A 1 180 ? -10.459 11.232 34.376 1.00 56.09 180 ARG A O 1
ATOM 1337 N N . LEU A 1 181 ? -11.018 10.629 32.287 1.00 52.81 181 LEU A N 1
ATOM 1338 C CA . LEU A 1 181 ? -10.968 11.964 31.689 1.00 52.81 181 LEU A CA 1
ATOM 1339 C C . LEU A 1 181 ? -12.322 12.277 31.040 1.00 52.81 181 LEU A C 1
ATOM 1341 O O . LEU A 1 181 ? -12.518 12.110 29.835 1.00 52.81 181 LEU A O 1
ATOM 1345 N N . HIS A 1 182 ? -13.272 12.729 31.863 1.00 45.47 182 HIS A N 1
ATOM 1346 C CA . HIS A 1 182 ? -14.473 13.410 31.381 1.00 45.47 182 HIS A CA 1
ATOM 1347 C C . HIS A 1 182 ? -14.081 14.811 30.897 1.00 45.47 182 HIS A C 1
ATOM 1349 O O . HIS A 1 182 ? -14.063 15.767 31.671 1.00 45.47 182 HIS A O 1
ATOM 1355 N N . VAL A 1 183 ? -13.731 14.900 29.614 1.00 49.72 183 VAL A N 1
ATOM 1356 C CA . VAL A 1 183 ? -13.705 16.140 28.828 1.00 49.72 183 VAL A CA 1
ATOM 1357 C C . VAL A 1 183 ? -14.654 15.966 27.655 1.00 49.72 183 VAL A C 1
ATOM 1359 O O . VAL A 1 183 ? -14.602 14.873 27.029 1.00 49.72 183 VAL A O 1
#

Foldseek 3Di:
DPDDDDPVRVVCCVQAPVVLCVVVQCVFQQPLQLVLCCVQQPPVSPCRHSVNQVVVLVVVQVVCVVVVHDRDGHGNVVVVVCVVVPDRDCVVVVVVVVVVVCLCVPQPVCSVVVVVVPDVVVVVVVCVVVVVVVVCCLVVDPDPQLNVLVVQLVVCCVVDNSSRSVVVSVVSSVVVVDPVDPD

Sequence (183 aa):
PFGLPTGADFTFAFFALALPQLPMTIGNAVIANADLSHEYFGTDSQKVTYRSVTISMALANLLSFVVGGMPLCHGAGGLAAHYRFGARTAGSNLMVGILFLALAFFFGIHALSVVYLLPMAILGVLLIFAGGQLALTVIDMKTRKDLFVSLLILGITLASNLAAGFLVGIVVAYVLKSERLHV

Secondary structure (DSSP, 8-state):
---PPPHHHHHHHIIIIIHHHHHHIIIIIIIIHHHHHHHHHGGGGTT--HHHHHHHHHHHHHHHHHHTPPP----HHHHHHHHHTT--STHHHHHHHHHHHHHHHHHGGGHHHHHTTS-HHHHHHHHHHHHHHHHGGGGG--SHHHHHHHHHHHHHHHHS-HHHHHHHHHHHHHHHHSTT---

pLDDT: mean 89.25, std 7.62, range [45.47, 96.88]